Protein AF-A0AA35RX92-F1 (afdb_monomer_lite)

pLDDT: mean 75.39, std 19.19, range [33.62, 95.38]

Organism: Geodia barretti (NCBI:txid519541)

Structure (mmCIF, N/CA/C/O backbone):
data_AF-A0AA35RX92-F1
#
_entry.id   AF-A0AA35RX92-F1
#
loop_
_atom_site.group_PDB
_atom_site.id
_atom_site.type_symbol
_atom_site.label_atom_id
_atom_site.label_alt_id
_atom_site.label_comp_id
_atom_site.label_asym_id
_atom_site.label_entity_id
_atom_site.label_seq_id
_atom_site.pdbx_PDB_ins_code
_atom_site.Cartn_x
_atom_site.Cartn_y
_atom_site.Cartn_z
_atom_site.occupancy
_atom_site.B_iso_or_equiv
_atom_site.auth_seq_id
_atom_site.auth_comp_id
_atom_site.auth_asym_id
_atom_site.auth_atom_id
_atom_site.pdbx_PDB_model_num
ATOM 1 N N . MET A 1 1 ? -52.146 30.909 54.985 1.00 39.84 1 MET A N 1
ATOM 2 C CA . MET A 1 1 ? -53.498 30.842 55.561 1.00 39.84 1 MET A CA 1
ATOM 3 C C . MET A 1 1 ? -54.123 32.176 55.216 1.00 39.84 1 MET A C 1
ATOM 5 O O . MET A 1 1 ? -53.629 33.174 55.712 1.00 39.84 1 MET A O 1
ATOM 9 N N . ASP A 1 2 ? -55.010 32.331 54.244 1.00 34.66 2 ASP A N 1
ATOM 10 C CA . ASP A 1 2 ? -55.963 31.423 53.595 1.00 34.66 2 ASP A CA 1
ATOM 11 C C . ASP A 1 2 ? -56.343 32.083 52.249 1.00 34.66 2 ASP A C 1
ATOM 13 O O . ASP A 1 2 ? -56.424 33.306 52.181 1.00 34.66 2 ASP A O 1
ATOM 17 N N . SER A 1 3 ? -56.275 31.365 51.124 1.00 37.06 3 SER A N 1
ATOM 18 C CA . SER A 1 3 ? -57.406 30.742 50.401 1.00 37.06 3 SER A CA 1
ATOM 19 C C . SER A 1 3 ? -57.809 31.540 49.151 1.00 37.06 3 SER A C 1
ATOM 21 O O . SER A 1 3 ? -58.030 32.746 49.213 1.00 37.06 3 SER A O 1
ATOM 23 N N . GLU A 1 4 ? -57.860 30.840 48.011 1.00 39.28 4 GLU A N 1
ATOM 24 C CA . GLU A 1 4 ? -58.338 31.312 46.698 1.00 39.28 4 GLU A CA 1
ATOM 25 C C . GLU A 1 4 ? -59.779 31.850 46.749 1.00 39.28 4 GLU A C 1
ATOM 27 O O . GLU A 1 4 ? -60.526 31.552 47.687 1.00 39.28 4 GLU A O 1
ATOM 32 N N . PRO A 1 5 ? -60.216 32.570 45.696 1.00 45.28 5 PRO A N 1
ATOM 33 C CA . PRO A 1 5 ? -61.185 31.901 44.819 1.00 45.28 5 PRO A CA 1
ATOM 34 C C . PRO A 1 5 ? -61.114 32.251 43.313 1.00 45.28 5 PRO A C 1
ATOM 36 O O . PRO A 1 5 ? -60.987 33.405 42.917 1.00 45.28 5 PRO A O 1
ATOM 39 N N . SER A 1 6 ? -61.266 31.188 42.513 1.00 34.62 6 SER A N 1
ATOM 40 C CA . SER A 1 6 ? -62.076 30.995 41.289 1.00 34.62 6 SER A CA 1
ATOM 41 C C . SER A 1 6 ? -62.247 32.102 40.227 1.00 34.62 6 SER A C 1
ATOM 43 O O . SER A 1 6 ? -62.697 33.215 40.484 1.00 34.62 6 SER A O 1
ATOM 45 N N . SER A 1 7 ? -62.031 31.658 38.987 1.00 3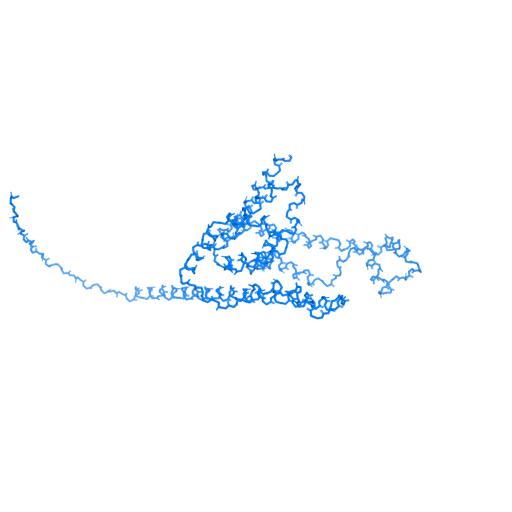8.00 7 SER A N 1
ATOM 46 C CA . SER A 1 7 ? -62.197 32.279 37.665 1.00 38.00 7 SER A CA 1
ATOM 47 C C . SER A 1 7 ? -63.592 32.825 37.305 1.00 38.00 7 SER A C 1
ATOM 49 O O . SER A 1 7 ? -64.606 32.337 37.803 1.00 38.00 7 SER A O 1
ATOM 51 N N . PRO A 1 8 ? -63.654 33.718 36.294 1.00 37.91 8 PRO A N 1
ATOM 52 C CA . PRO A 1 8 ? -64.800 33.824 35.397 1.00 37.91 8 PRO A CA 1
ATOM 53 C C . PRO A 1 8 ? -64.453 33.518 33.922 1.00 37.91 8 PRO A C 1
ATOM 55 O O . PRO A 1 8 ? -63.345 33.756 33.443 1.00 37.91 8 PRO A O 1
ATOM 58 N N . SER A 1 9 ? -65.449 32.962 33.235 1.00 40.06 9 SER A N 1
ATOM 59 C CA . SER A 1 9 ? -65.500 32.449 31.859 1.00 40.06 9 SER A CA 1
ATOM 60 C C . SER A 1 9 ? -65.216 33.488 30.754 1.00 40.06 9 SER A C 1
ATOM 62 O O . SER A 1 9 ? -65.499 34.670 30.956 1.00 40.06 9 SER A O 1
ATOM 64 N N . PRO A 1 10 ? -64.743 33.075 29.559 1.00 41.81 10 PRO A N 1
ATOM 65 C CA . PRO A 1 10 ? -64.611 33.965 28.404 1.00 41.81 10 PRO A CA 1
ATOM 66 C C . PRO A 1 10 ? -65.945 34.144 27.641 1.00 41.81 10 PRO A C 1
ATOM 68 O O . PRO A 1 10 ? -66.775 33.231 27.662 1.00 41.81 10 PRO A O 1
ATOM 71 N N . PRO A 1 11 ? -66.156 35.293 26.965 1.00 36.44 11 PRO A N 1
ATOM 72 C CA . PRO A 1 11 ? -67.374 35.589 26.213 1.00 36.44 11 PRO A CA 1
ATOM 73 C C . PRO A 1 11 ? -67.357 35.037 24.776 1.00 36.44 11 PRO A C 1
ATOM 75 O O . PRO A 1 11 ? -66.307 34.718 24.219 1.00 36.44 11 PRO A O 1
ATOM 78 N N . ASP A 1 12 ? -68.564 34.963 24.212 1.00 35.75 12 ASP A N 1
ATOM 79 C CA . ASP A 1 12 ? -68.955 34.434 22.903 1.00 35.75 12 ASP A CA 1
ATOM 80 C C . ASP A 1 12 ? -68.091 34.892 21.714 1.00 35.75 12 ASP A C 1
ATOM 82 O O . ASP A 1 12 ? -67.925 36.086 21.456 1.00 35.75 12 ASP A O 1
ATOM 86 N N . VAL A 1 13 ? -67.614 33.919 20.929 1.00 38.25 13 VAL A N 1
ATOM 87 C CA . VAL A 1 13 ? -67.026 34.141 19.601 1.00 38.25 13 VAL A CA 1
ATOM 88 C C . VAL A 1 13 ? -68.129 33.998 18.556 1.00 38.25 13 VAL A C 1
ATOM 90 O O . VAL A 1 13 ? -68.712 32.929 18.378 1.00 38.25 13 VAL A O 1
ATOM 93 N N . VAL A 1 14 ? -68.414 35.111 17.885 1.00 35.03 14 VAL A N 1
ATOM 94 C CA . VAL A 1 14 ? -69.299 35.218 16.722 1.00 35.03 14 VAL A CA 1
ATOM 95 C C . VAL A 1 14 ? -68.717 34.402 15.564 1.00 35.03 14 VAL A C 1
ATOM 97 O O . VAL A 1 14 ? -67.529 34.496 15.268 1.00 35.03 14 VAL A O 1
ATOM 100 N N . ALA A 1 15 ? -69.567 33.598 14.928 1.00 39.03 15 ALA A N 1
ATOM 101 C CA . ALA A 1 15 ? -69.247 32.817 13.742 1.00 39.03 15 ALA A CA 1
ATOM 102 C C . ALA A 1 15 ? -68.985 33.735 12.536 1.00 39.03 15 ALA A C 1
ATOM 104 O O . ALA A 1 15 ? -69.878 34.478 12.129 1.00 39.03 15 ALA A O 1
ATOM 105 N N . GLU A 1 16 ? -67.792 33.637 11.948 1.00 33.62 16 GLU A N 1
ATOM 106 C CA . GLU A 1 16 ? -67.535 34.072 10.576 1.00 33.62 16 GLU A CA 1
ATOM 107 C C . GLU A 1 16 ? -67.255 32.853 9.686 1.00 33.62 16 GLU A C 1
ATOM 109 O O . GLU A 1 16 ? -66.628 31.871 10.081 1.00 33.62 16 GLU A O 1
ATOM 114 N N . ASP A 1 17 ? -67.844 32.945 8.504 1.00 37.28 17 ASP A N 1
ATOM 115 C CA . ASP A 1 17 ? -68.068 31.970 7.446 1.00 37.28 17 ASP A CA 1
ATOM 116 C C . ASP A 1 17 ? -66.749 31.494 6.798 1.00 37.28 17 ASP A C 1
ATOM 118 O O . ASP A 1 17 ? -66.099 32.247 6.070 1.00 37.28 17 ASP A O 1
ATOM 122 N N . GLU A 1 18 ? -66.327 30.245 7.048 1.00 37.00 18 GLU A N 1
ATOM 123 C CA . GLU A 1 18 ? -65.217 29.637 6.301 1.00 37.00 18 GLU A CA 1
ATOM 124 C C . GLU A 1 18 ? -65.695 29.197 4.913 1.00 37.00 18 GLU A C 1
ATOM 126 O O . GLU A 1 18 ? -66.286 28.131 4.716 1.00 37.00 18 GLU A O 1
ATOM 131 N N . GLY A 1 19 ? -65.379 30.039 3.930 1.00 33.69 19 GLY A N 1
ATOM 132 C CA . GLY A 1 19 ? -65.471 29.723 2.515 1.00 33.69 19 GLY A CA 1
ATOM 133 C C . GLY A 1 19 ? -64.713 28.439 2.172 1.00 33.69 19 GLY A C 1
ATOM 134 O O . GLY A 1 19 ? -63.507 28.308 2.385 1.00 33.69 19 GLY A O 1
ATOM 135 N N . HIS A 1 20 ? -65.447 27.500 1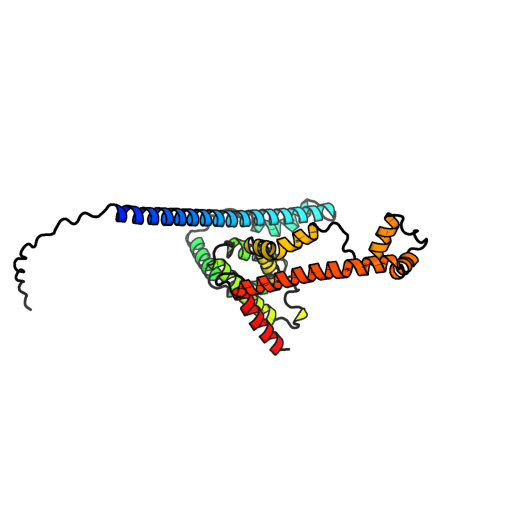.587 1.00 37.53 20 HIS A N 1
ATOM 136 C CA . HIS A 1 20 ? -64.950 26.259 1.013 1.00 37.53 20 HIS A CA 1
ATOM 137 C C . HIS A 1 20 ? -64.004 26.572 -0.163 1.00 37.53 20 HIS A C 1
ATOM 139 O O . HIS A 1 20 ? -64.447 26.767 -1.294 1.00 37.53 20 HIS A O 1
ATOM 145 N N . LEU A 1 21 ? -62.696 26.665 0.097 1.00 37.06 21 LEU A N 1
ATOM 146 C CA . LEU A 1 21 ? -61.688 26.785 -0.955 1.00 37.06 21 LEU A CA 1
ATOM 147 C C . LEU A 1 21 ? -61.202 25.382 -1.339 1.00 37.06 21 LEU A C 1
ATOM 149 O O . LEU A 1 21 ? -60.425 24.749 -0.620 1.00 37.06 21 LEU A O 1
ATOM 153 N N . GLU A 1 22 ? -61.698 24.886 -2.472 1.00 39.53 22 GLU A N 1
ATOM 154 C CA . GLU A 1 22 ? -61.276 23.627 -3.085 1.00 39.53 22 GLU A CA 1
ATOM 155 C C . GLU A 1 22 ? -59.745 23.587 -3.242 1.00 39.53 22 GLU A C 1
ATOM 157 O O . GLU A 1 22 ? -59.151 24.342 -4.017 1.00 39.53 22 GLU A O 1
ATOM 162 N N . ARG A 1 23 ? -59.082 22.680 -2.508 1.00 42.09 23 ARG A N 1
ATOM 163 C CA . ARG A 1 23 ? -57.682 22.317 -2.764 1.00 42.09 23 ARG A CA 1
ATOM 164 C C . ARG A 1 23 ? -57.608 21.635 -4.125 1.00 42.09 23 ARG A C 1
ATOM 166 O O . ARG A 1 23 ? -58.029 20.490 -4.275 1.00 42.09 23 ARG A O 1
ATOM 173 N N . THR A 1 24 ? -57.049 22.339 -5.097 1.00 41.84 24 THR A N 1
ATOM 174 C CA . THR A 1 24 ? -56.761 21.814 -6.427 1.00 41.84 24 THR A CA 1
ATOM 175 C C . THR A 1 24 ? -55.777 20.634 -6.358 1.00 41.84 24 THR A C 1
ATOM 177 O O . THR A 1 24 ? -54.779 20.648 -5.636 1.00 41.84 24 THR A O 1
ATOM 180 N N . ASP A 1 25 ? -56.078 19.603 -7.148 1.00 47.41 25 ASP A N 1
ATOM 181 C CA . ASP A 1 25 ? -55.419 18.288 -7.277 1.00 47.41 25 ASP A CA 1
ATOM 182 C C . ASP A 1 25 ? -53.909 18.341 -7.632 1.00 47.41 25 ASP A C 1
ATOM 184 O O . ASP A 1 25 ? -53.179 17.355 -7.529 1.00 47.41 25 ASP A O 1
ATOM 188 N N . ALA A 1 26 ? -53.400 19.524 -7.987 1.00 46.38 26 ALA A N 1
ATOM 189 C CA . ALA A 1 26 ? -51.997 19.761 -8.327 1.00 46.38 26 ALA A CA 1
ATOM 190 C C . ALA A 1 26 ? -51.052 19.783 -7.106 1.00 46.38 26 ALA A C 1
ATOM 192 O O . ALA A 1 26 ? -49.873 19.462 -7.237 1.00 46.38 26 ALA A O 1
ATOM 193 N N . GLY A 1 27 ? -51.544 20.134 -5.910 1.00 40.66 27 GLY A N 1
ATOM 194 C CA . GLY A 1 27 ? -50.721 20.123 -4.688 1.00 40.66 27 GLY A CA 1
ATOM 195 C C . GLY A 1 27 ? -50.429 18.707 -4.186 1.00 40.66 27 GLY A C 1
ATOM 196 O O . GLY A 1 27 ? -49.323 18.402 -3.754 1.00 40.66 27 GLY A O 1
ATOM 197 N N . LYS A 1 28 ? -51.401 17.801 -4.337 1.00 44.62 28 LYS A N 1
ATOM 198 C CA . LYS A 1 28 ? -51.287 16.397 -3.920 1.00 44.62 28 LYS A CA 1
ATOM 199 C C . LYS A 1 28 ? -50.327 15.601 -4.802 1.00 44.62 28 LYS A C 1
ATOM 201 O O . LYS A 1 28 ? -49.680 14.684 -4.310 1.00 44.62 28 LYS A O 1
ATOM 206 N N . THR A 1 29 ? -50.231 15.954 -6.084 1.00 45.38 29 THR A N 1
ATOM 207 C CA . THR A 1 29 ? -49.353 15.297 -7.064 1.00 45.38 29 THR A CA 1
ATOM 208 C C . THR A 1 29 ? -47.884 15.716 -6.943 1.00 45.38 29 THR A C 1
ATOM 210 O O . THR A 1 29 ? -47.014 14.906 -7.243 1.00 45.38 29 THR A O 1
ATOM 213 N N . LEU A 1 30 ? -47.575 16.925 -6.457 1.00 48.16 30 LEU A N 1
ATOM 214 C CA . LEU A 1 30 ? -46.189 17.331 -6.176 1.00 48.16 30 LEU A CA 1
ATOM 215 C C . LEU A 1 30 ? -45.634 16.711 -4.884 1.00 48.16 30 LEU A C 1
ATOM 217 O O . LEU A 1 30 ? -44.487 16.263 -4.883 1.00 48.16 30 LEU A O 1
ATOM 221 N N . ASP A 1 31 ? -46.443 16.626 -3.825 1.00 50.91 31 ASP A N 1
ATOM 222 C CA . ASP A 1 31 ? -46.014 16.040 -2.548 1.00 50.91 31 ASP A CA 1
ATOM 223 C C . ASP A 1 31 ? -45.711 14.534 -2.684 1.00 50.91 31 ASP A C 1
ATOM 225 O O . ASP A 1 31 ? -44.680 14.062 -2.209 1.00 50.91 31 ASP A O 1
ATOM 229 N N . CYS A 1 32 ? -46.522 13.780 -3.438 1.00 52.34 32 CYS A N 1
ATOM 230 C CA . CYS A 1 32 ? -46.280 12.343 -3.633 1.00 52.34 32 CYS A CA 1
ATOM 231 C C . CYS A 1 32 ? -45.102 12.011 -4.572 1.00 52.34 32 CYS A C 1
ATOM 233 O O . CYS A 1 32 ? -44.509 10.940 -4.444 1.00 52.34 32 CYS A O 1
ATOM 235 N N . VAL A 1 33 ? -44.708 12.918 -5.476 1.00 56.78 33 VAL A N 1
ATOM 236 C CA . VAL A 1 33 ? -43.472 12.766 -6.273 1.00 56.78 33 VAL A CA 1
ATOM 237 C C . VAL A 1 33 ? -42.233 13.044 -5.413 1.00 56.78 33 VAL A C 1
ATOM 239 O O . VAL A 1 33 ? -41.216 12.368 -5.569 1.00 56.78 33 VAL A O 1
ATOM 242 N N . GLY A 1 34 ? -42.316 13.998 -4.480 1.00 59.97 34 GLY A N 1
ATOM 243 C CA . GLY A 1 34 ? -41.273 14.234 -3.479 1.00 59.97 34 GLY A CA 1
ATOM 244 C C . GLY A 1 34 ? -41.074 13.030 -2.558 1.00 59.97 34 GLY A C 1
ATOM 245 O O . GLY A 1 34 ? -39.938 12.598 -2.353 1.00 59.97 34 GLY A O 1
ATOM 246 N N . ASP A 1 35 ? -42.172 12.438 -2.087 1.00 68.69 35 ASP A N 1
ATOM 247 C CA . ASP A 1 35 ? -42.145 11.255 -1.224 1.00 68.69 35 ASP A CA 1
ATOM 248 C C . ASP A 1 35 ? -41.580 10.012 -1.933 1.00 68.69 35 ASP A C 1
ATOM 250 O O . ASP A 1 35 ? -40.779 9.300 -1.331 1.00 68.69 35 ASP A O 1
ATOM 254 N N . ASP A 1 36 ? -41.881 9.772 -3.220 1.00 76.12 36 ASP A N 1
ATOM 255 C CA . ASP A 1 36 ? -41.277 8.660 -3.985 1.00 76.12 36 ASP A CA 1
ATOM 256 C C . ASP A 1 36 ? -39.755 8.825 -4.129 1.00 76.12 36 ASP A C 1
ATOM 258 O O . ASP A 1 36 ? -38.993 7.875 -3.939 1.00 76.12 36 ASP A O 1
ATOM 262 N N . VAL A 1 37 ? -39.275 10.044 -4.398 1.00 83.56 37 VAL A N 1
ATOM 263 C CA . VAL A 1 37 ? -37.832 10.319 -4.502 1.00 83.56 37 VAL A CA 1
ATOM 264 C C . VAL A 1 37 ? -37.140 10.137 -3.151 1.00 83.56 37 VAL A C 1
ATOM 266 O O . VAL A 1 37 ? -36.077 9.514 -3.088 1.00 83.56 37 VAL A O 1
ATOM 269 N N . VAL A 1 38 ? -37.741 10.624 -2.063 1.00 84.56 38 VAL A N 1
ATOM 270 C CA . VAL A 1 38 ? -37.222 10.440 -0.698 1.00 84.56 38 VAL A CA 1
ATOM 271 C C . VAL A 1 38 ? -37.234 8.961 -0.309 1.00 84.56 38 VAL A C 1
ATOM 273 O O . VAL A 1 38 ? -36.257 8.459 0.252 1.00 84.56 38 VAL A O 1
ATOM 276 N N . GLN A 1 39 ? -38.285 8.222 -0.657 1.00 87.31 39 GLN A N 1
ATOM 277 C CA . GLN A 1 39 ? -38.405 6.800 -0.355 1.00 87.31 39 GLN A CA 1
ATOM 278 C C . GLN A 1 39 ? -37.415 5.947 -1.160 1.00 87.31 39 GLN A C 1
ATOM 280 O O . GLN A 1 39 ? -36.798 5.028 -0.623 1.00 87.31 39 GLN A O 1
ATOM 285 N N . ARG A 1 40 ? -37.166 6.286 -2.427 1.00 87.50 40 ARG A N 1
ATOM 286 C CA . ARG A 1 40 ? -36.135 5.627 -3.245 1.00 87.50 40 ARG A CA 1
ATOM 287 C C . ARG A 1 40 ? -34.727 5.976 -2.780 1.00 87.50 40 ARG A C 1
ATOM 289 O O . ARG A 1 40 ? -33.866 5.100 -2.755 1.00 87.50 40 ARG A O 1
ATOM 296 N N . PHE A 1 41 ? -34.492 7.219 -2.363 1.00 88.56 41 PHE A N 1
ATOM 297 C CA . PHE A 1 41 ? -33.215 7.636 -1.789 1.00 88.56 41 PHE A CA 1
ATOM 298 C C . PHE A 1 41 ? -32.922 6.914 -0.469 1.00 88.56 41 PHE A C 1
ATOM 300 O O . PHE A 1 41 ? -31.832 6.378 -0.287 1.00 88.56 41 PHE A O 1
ATOM 307 N N . THR A 1 42 ? -33.899 6.851 0.437 1.00 88.44 42 THR A N 1
ATOM 308 C CA . THR A 1 42 ? -33.770 6.128 1.713 1.00 88.44 42 THR A CA 1
ATOM 309 C C . THR A 1 42 ? -33.586 4.627 1.501 1.00 88.44 42 THR A C 1
ATOM 311 O O . THR A 1 42 ? -32.689 4.045 2.110 1.00 88.44 42 THR A O 1
ATOM 314 N N . ALA A 1 43 ? -34.340 4.006 0.589 1.00 90.75 43 ALA A N 1
ATOM 315 C CA . ALA A 1 43 ? -34.143 2.604 0.219 1.00 90.75 43 ALA A CA 1
ATOM 316 C C . ALA A 1 43 ? -32.725 2.347 -0.320 1.00 90.75 43 ALA A C 1
ATOM 318 O O . ALA A 1 43 ? -32.055 1.420 0.134 1.00 90.75 43 ALA A O 1
ATOM 319 N N . ALA A 1 44 ? -32.230 3.212 -1.211 1.00 90.00 44 ALA A N 1
ATOM 320 C CA . ALA A 1 44 ? -30.867 3.123 -1.728 1.00 90.00 44 ALA A CA 1
ATOM 321 C C . ALA A 1 44 ? -29.809 3.312 -0.626 1.00 90.00 44 ALA A C 1
ATOM 323 O O . ALA A 1 44 ? -28.793 2.620 -0.622 1.00 90.00 44 ALA A O 1
ATOM 324 N N . GLN A 1 45 ? -30.031 4.208 0.343 1.00 88.56 45 GLN A N 1
ATOM 325 C CA . GLN A 1 45 ? -29.124 4.368 1.485 1.00 88.56 45 GLN A CA 1
ATOM 326 C C . GLN A 1 45 ? -29.067 3.117 2.366 1.00 88.56 45 GLN A C 1
ATOM 328 O O . GLN A 1 45 ? -27.978 2.712 2.778 1.00 88.56 45 GLN A O 1
ATOM 333 N N . VAL A 1 46 ? -30.216 2.492 2.633 1.00 91.44 46 VAL A N 1
ATOM 334 C CA . VAL A 1 46 ? -30.282 1.239 3.397 1.00 91.44 46 VAL A CA 1
ATOM 335 C C . VAL A 1 46 ? -29.560 0.118 2.652 1.00 91.44 46 VAL A C 1
ATOM 337 O O . VAL A 1 46 ? -28.764 -0.597 3.258 1.00 91.44 46 VAL A O 1
ATOM 340 N N . GLU A 1 47 ? -29.772 -0.006 1.342 1.00 92.75 47 GLU A N 1
ATOM 341 C CA . GLU A 1 47 ? -29.084 -0.999 0.512 1.00 92.75 47 GLU A CA 1
ATOM 342 C C . GLU A 1 47 ? -27.561 -0.791 0.521 1.00 92.75 47 GLU A C 1
ATOM 344 O O . GLU A 1 47 ? -26.803 -1.738 0.743 1.00 92.75 47 GLU A O 1
ATOM 349 N N . ILE A 1 48 ? -27.095 0.455 0.373 1.00 88.31 48 ILE A N 1
ATOM 350 C CA . ILE A 1 48 ? -25.671 0.799 0.481 1.00 88.31 48 ILE A CA 1
ATOM 351 C C . ILE A 1 48 ? -25.115 0.381 1.845 1.00 88.31 48 ILE A C 1
ATOM 353 O O . ILE A 1 48 ? -24.017 -0.173 1.906 1.00 88.31 48 ILE A O 1
ATOM 357 N N . GLN A 1 49 ? -25.847 0.623 2.934 1.00 86.31 49 GLN A N 1
ATOM 358 C CA . GLN A 1 49 ? -25.394 0.242 4.269 1.00 86.31 49 GLN A CA 1
ATOM 359 C C . GLN A 1 49 ? -25.300 -1.281 4.429 1.00 86.31 49 GLN A C 1
ATOM 361 O O . GLN A 1 49 ? -24.277 -1.785 4.888 1.00 86.31 49 GLN A O 1
ATOM 366 N N . GLN A 1 50 ? -26.301 -2.027 3.959 1.00 89.62 50 GLN A N 1
ATOM 367 C CA . GLN A 1 50 ? -26.278 -3.493 3.982 1.00 89.62 50 GLN A CA 1
ATOM 368 C C . GLN A 1 50 ? -25.104 -4.064 3.178 1.00 89.62 50 GLN A C 1
ATOM 370 O O . GLN A 1 50 ? -24.443 -5.012 3.610 1.00 89.62 50 GLN A O 1
ATOM 375 N N . LEU A 1 51 ? -24.812 -3.479 2.012 1.00 88.12 51 LEU A N 1
ATOM 376 C CA . LEU A 1 51 ? -23.663 -3.868 1.198 1.00 88.12 51 LEU A CA 1
ATOM 377 C C . LEU A 1 51 ? -22.338 -3.556 1.902 1.00 88.12 51 LEU A C 1
ATOM 379 O O . LEU A 1 51 ? -21.451 -4.410 1.909 1.00 88.12 51 LEU A O 1
ATOM 383 N N . LYS A 1 52 ? -22.206 -2.382 2.533 1.00 85.88 52 LYS A N 1
ATOM 384 C CA . LYS A 1 52 ? -21.021 -2.021 3.330 1.00 85.88 52 LYS A CA 1
ATOM 385 C C . LYS A 1 52 ? -20.777 -3.021 4.454 1.00 85.88 52 LYS A C 1
ATOM 387 O O . LYS A 1 52 ? -19.661 -3.523 4.575 1.00 85.88 52 LYS A O 1
ATOM 392 N N . ASP A 1 53 ? -21.814 -3.363 5.213 1.00 85.00 53 ASP A N 1
ATOM 393 C CA . ASP A 1 53 ? -21.713 -4.315 6.321 1.00 85.00 53 ASP A CA 1
ATOM 394 C C . ASP A 1 53 ? -21.325 -5.711 5.816 1.00 85.00 53 ASP A C 1
ATOM 396 O O . ASP A 1 53 ? -20.443 -6.363 6.384 1.00 85.00 53 ASP A O 1
ATOM 400 N N . LYS A 1 54 ? -21.901 -6.147 4.687 1.00 88.12 54 LYS A N 1
ATOM 401 C CA . LYS A 1 54 ? -21.548 -7.418 4.040 1.00 88.12 54 LYS A CA 1
ATOM 402 C C . LYS A 1 54 ? -20.090 -7.450 3.581 1.00 88.12 54 LYS A C 1
ATOM 404 O O . LYS A 1 54 ? -19.417 -8.457 3.798 1.00 88.12 54 LYS A O 1
ATOM 409 N N . ILE A 1 55 ? -19.587 -6.372 2.974 1.00 86.25 55 ILE A N 1
ATOM 410 C CA . ILE A 1 55 ? -18.183 -6.284 2.548 1.00 86.25 55 ILE A CA 1
ATOM 411 C C . ILE A 1 55 ? -17.259 -6.275 3.770 1.00 86.25 55 ILE A C 1
ATOM 413 O O . ILE A 1 55 ? -16.267 -7.002 3.782 1.00 86.25 55 ILE A O 1
ATOM 417 N N . SER A 1 56 ? -17.584 -5.504 4.811 1.00 79.56 56 SER A N 1
ATOM 418 C CA . SER A 1 56 ? -16.817 -5.478 6.063 1.00 79.56 56 SER A CA 1
ATOM 419 C C . SER A 1 56 ? -16.758 -6.866 6.714 1.00 79.56 56 SER A C 1
ATOM 421 O O . SER A 1 56 ? -15.681 -7.317 7.106 1.00 79.56 56 SER A O 1
ATOM 423 N N . PHE A 1 57 ? -17.877 -7.597 6.750 1.00 82.88 57 PHE A N 1
ATOM 424 C CA . PHE A 1 57 ? -17.923 -8.978 7.236 1.00 82.88 57 PHE A CA 1
ATOM 425 C C . PHE A 1 57 ? -17.056 -9.925 6.391 1.00 82.88 57 PHE A C 1
ATOM 427 O O . PHE A 1 57 ? -16.218 -10.649 6.928 1.00 82.88 57 PHE A O 1
ATOM 434 N N . GLN A 1 58 ? -17.201 -9.891 5.062 1.00 85.31 58 GLN A N 1
ATOM 435 C CA . GLN A 1 58 ? -16.405 -10.725 4.155 1.00 85.31 58 GLN A CA 1
ATOM 436 C C . GLN A 1 58 ? -14.907 -10.411 4.230 1.00 85.31 58 GLN A C 1
ATOM 438 O O . GLN A 1 58 ? -14.091 -11.323 4.141 1.00 85.31 58 GLN A O 1
ATOM 443 N N . SER A 1 59 ? -14.536 -9.145 4.433 1.00 78.25 59 SER A N 1
ATOM 444 C CA . SER A 1 59 ? -13.146 -8.718 4.620 1.00 78.25 59 SER A CA 1
ATOM 445 C C . SER A 1 59 ? -12.521 -9.365 5.862 1.00 78.25 59 SER A C 1
ATOM 447 O O . SER A 1 59 ? -11.422 -9.918 5.784 1.00 78.25 59 SER A O 1
ATOM 449 N N . ARG A 1 60 ? -13.253 -9.391 6.988 1.00 76.50 60 ARG A N 1
ATOM 450 C CA . ARG A 1 60 ? -12.822 -10.069 8.225 1.00 76.50 60 ARG A CA 1
ATOM 451 C C . ARG A 1 60 ? -12.653 -11.577 8.018 1.00 76.50 60 ARG A C 1
ATOM 453 O O . ARG A 1 60 ? -11.628 -12.138 8.401 1.00 76.50 60 ARG A O 1
ATOM 460 N N . GLU A 1 61 ? -13.622 -12.219 7.367 1.00 80.94 61 GLU A N 1
ATOM 461 C CA . GLU A 1 61 ? -13.569 -13.656 7.070 1.00 80.94 61 GLU A CA 1
ATOM 462 C C . GLU A 1 61 ? -12.423 -14.024 6.120 1.00 80.94 61 GLU A C 1
ATOM 464 O O . GLU A 1 61 ? -11.724 -15.014 6.341 1.00 80.94 61 GLU A O 1
ATOM 469 N N . ASN A 1 62 ? -12.192 -13.219 5.082 1.00 84.50 62 ASN A N 1
ATOM 470 C CA . ASN A 1 62 ? -11.083 -13.423 4.156 1.00 84.50 62 ASN A CA 1
ATOM 471 C C . ASN A 1 62 ? -9.737 -13.271 4.860 1.00 84.50 62 ASN A C 1
ATOM 473 O O . ASN A 1 62 ? -8.857 -14.097 4.647 1.00 84.50 62 ASN A O 1
ATOM 477 N N . PHE A 1 63 ? -9.586 -12.285 5.748 1.00 75.06 63 PHE A N 1
ATOM 478 C CA . PHE A 1 63 ? -8.355 -12.134 6.517 1.00 75.06 63 PHE A CA 1
ATOM 479 C C . PHE A 1 63 ? -8.075 -13.350 7.408 1.00 75.06 63 PHE A C 1
ATOM 481 O O . PHE A 1 63 ? -6.942 -13.829 7.447 1.00 75.06 63 PHE A O 1
ATOM 488 N N . ARG A 1 64 ? -9.104 -13.887 8.082 1.00 74.62 64 ARG A N 1
ATOM 489 C CA . ARG A 1 64 ? -8.976 -15.123 8.870 1.00 74.62 64 ARG A CA 1
ATOM 490 C C . ARG A 1 64 ? -8.478 -16.275 7.997 1.00 74.62 64 ARG A C 1
ATOM 492 O O . ARG A 1 64 ? -7.476 -16.897 8.327 1.00 74.62 64 ARG A O 1
ATOM 499 N N . LYS A 1 65 ? -9.092 -16.473 6.829 1.00 81.56 65 LYS A N 1
ATOM 500 C CA . LYS A 1 65 ? -8.662 -17.500 5.869 1.00 81.56 65 LYS A CA 1
ATOM 501 C C . LYS A 1 65 ? -7.244 -17.273 5.348 1.00 81.56 65 LYS A C 1
ATOM 503 O O . LYS A 1 65 ? -6.495 -18.227 5.208 1.00 81.56 65 LYS A O 1
ATOM 508 N N . GLU A 1 66 ? -6.846 -16.035 5.067 1.00 76.25 66 GLU A N 1
ATOM 509 C CA . GLU A 1 66 ? -5.475 -15.719 4.650 1.00 76.25 66 GLU A CA 1
ATOM 510 C C . GLU A 1 66 ? -4.450 -15.957 5.763 1.00 76.25 66 GLU A C 1
ATOM 512 O O . GLU A 1 66 ? -3.298 -16.286 5.477 1.00 76.25 66 GLU A O 1
ATOM 517 N N . LYS A 1 67 ? -4.823 -15.744 7.029 1.00 73.31 67 LYS A N 1
ATOM 518 C CA . LYS A 1 67 ? -3.983 -16.090 8.182 1.00 73.31 67 LYS A CA 1
ATOM 519 C C . LYS A 1 67 ? -3.801 -17.606 8.254 1.00 73.31 67 LYS A C 1
ATOM 521 O O . LYS A 1 67 ? -2.662 -18.062 8.318 1.00 73.31 67 LYS A O 1
ATOM 526 N N . ASP A 1 68 ? -4.895 -18.357 8.152 1.00 75.00 68 ASP A N 1
ATOM 527 C CA . ASP A 1 68 ? -4.874 -19.823 8.160 1.00 75.00 68 ASP A CA 1
ATOM 528 C C . ASP A 1 68 ? -4.070 -20.373 6.970 1.00 75.00 68 ASP A C 1
ATOM 530 O O . ASP A 1 68 ? -3.257 -21.280 7.127 1.00 75.00 68 ASP A O 1
ATOM 534 N N . LEU A 1 69 ? -4.220 -19.782 5.780 1.00 80.00 69 LEU A N 1
ATOM 535 C CA . LEU A 1 69 ? -3.421 -20.131 4.603 1.00 80.00 69 LEU A CA 1
ATOM 536 C C . LEU A 1 69 ? -1.934 -19.846 4.820 1.00 80.00 69 LEU A C 1
ATOM 538 O O . LEU A 1 69 ? -1.122 -20.730 4.586 1.00 80.00 69 LEU A O 1
ATOM 542 N N . ARG A 1 70 ? -1.560 -18.665 5.329 1.00 76.69 70 ARG A N 1
ATOM 543 C CA . ARG A 1 70 ? -0.153 -18.338 5.636 1.00 76.69 70 ARG A CA 1
ATOM 544 C C . ARG A 1 70 ? 0.458 -19.282 6.665 1.00 76.69 70 ARG A C 1
ATOM 546 O O . ARG A 1 70 ? 1.642 -19.617 6.581 1.00 76.69 70 ARG A O 1
ATOM 553 N N . TYR A 1 71 ? -0.341 -19.705 7.633 1.00 73.62 71 TYR A N 1
ATOM 554 C CA . TYR A 1 71 ? 0.054 -20.708 8.605 1.00 73.62 71 TYR A CA 1
ATOM 555 C C . TYR A 1 71 ? 0.309 -22.065 7.945 1.00 73.62 71 TYR A C 1
ATOM 557 O O . TYR A 1 71 ? 1.366 -22.667 8.152 1.00 73.62 71 TYR A O 1
ATOM 565 N N . LEU A 1 72 ? -0.622 -22.526 7.106 1.00 79.38 72 LEU A N 1
ATOM 566 C CA . LEU A 1 72 ? -0.463 -23.766 6.350 1.00 79.38 72 LEU A CA 1
ATOM 567 C C . LEU A 1 72 ? 0.736 -23.691 5.400 1.00 79.38 72 LEU A C 1
ATOM 569 O O . LEU A 1 72 ? 1.514 -24.637 5.361 1.00 79.38 72 LEU A O 1
ATOM 573 N N . ASP A 1 73 ? 0.953 -22.569 4.718 1.00 77.69 73 ASP A N 1
ATOM 574 C CA . ASP A 1 73 ? 2.107 -22.344 3.843 1.00 77.69 73 ASP A CA 1
ATOM 575 C C . ASP A 1 73 ? 3.423 -22.378 4.623 1.00 77.69 73 ASP A C 1
ATOM 577 O O . ASP A 1 73 ? 4.392 -22.985 4.174 1.00 77.69 73 ASP A O 1
ATOM 581 N N . SER A 1 74 ? 3.458 -21.801 5.827 1.00 73.94 74 SER A N 1
ATOM 582 C CA . SER A 1 74 ? 4.621 -21.890 6.719 1.00 73.94 74 SER A CA 1
ATOM 583 C C . SER A 1 74 ? 4.877 -23.336 7.148 1.00 73.94 74 SER A C 1
ATOM 585 O O . SER A 1 74 ? 6.019 -23.797 7.140 1.00 73.94 74 SER A O 1
ATOM 587 N N . LYS A 1 75 ? 3.814 -24.089 7.456 1.00 73.94 75 LYS A N 1
ATOM 588 C CA . LYS A 1 75 ? 3.894 -25.520 7.776 1.00 73.94 75 LYS A CA 1
ATOM 589 C C . LYS A 1 75 ? 4.418 -26.323 6.585 1.00 73.94 75 LYS A C 1
ATOM 591 O O . LYS A 1 75 ? 5.321 -27.137 6.752 1.00 73.94 75 LYS A O 1
ATOM 596 N N . ILE A 1 76 ? 3.894 -26.068 5.389 1.00 80.06 76 ILE A N 1
ATOM 597 C CA . ILE A 1 76 ? 4.319 -26.704 4.139 1.00 80.06 76 ILE A CA 1
ATOM 598 C C . ILE A 1 76 ? 5.782 -26.365 3.848 1.00 80.06 76 ILE A C 1
ATOM 600 O O . ILE A 1 76 ? 6.553 -27.269 3.552 1.00 80.06 76 ILE A O 1
ATOM 604 N N . ALA A 1 77 ? 6.202 -25.108 3.999 1.00 77.06 77 ALA A N 1
ATOM 605 C CA . ALA A 1 77 ? 7.588 -24.695 3.802 1.00 77.06 77 ALA A CA 1
ATOM 606 C C . ALA A 1 77 ? 8.550 -25.412 4.766 1.00 77.06 77 ALA A C 1
ATOM 608 O O . ALA A 1 77 ? 9.612 -25.875 4.348 1.00 77.06 77 ALA A O 1
ATOM 609 N N . LEU A 1 78 ? 8.168 -25.566 6.039 1.00 71.25 78 LEU A N 1
ATOM 610 C CA . LEU A 1 78 ? 8.948 -26.313 7.033 1.00 71.25 78 LEU A CA 1
ATOM 611 C C . LEU A 1 78 ? 9.001 -27.817 6.733 1.00 71.25 78 LEU A C 1
ATOM 613 O O . LEU A 1 78 ? 10.045 -28.442 6.930 1.00 71.25 78 LEU A O 1
ATOM 617 N N . LEU A 1 79 ? 7.899 -28.385 6.234 1.00 72.12 79 LEU A N 1
ATOM 618 C CA . LEU A 1 79 ? 7.820 -29.787 5.828 1.00 72.12 79 LEU A CA 1
ATOM 619 C C . LEU A 1 79 ? 8.657 -30.054 4.571 1.00 72.12 79 LEU A C 1
ATOM 621 O O . LEU A 1 79 ? 9.461 -30.977 4.578 1.00 72.12 79 LEU A O 1
ATOM 625 N N . ILE A 1 80 ? 8.542 -29.224 3.529 1.00 70.12 80 ILE A N 1
ATOM 626 C CA . ILE A 1 80 ? 9.333 -29.327 2.290 1.00 70.12 80 ILE A CA 1
ATOM 627 C C . ILE A 1 80 ? 10.829 -29.110 2.579 1.00 70.12 80 ILE A C 1
ATOM 629 O O . ILE A 1 80 ? 11.673 -29.764 1.971 1.00 70.12 80 ILE A O 1
ATOM 633 N N . GLY A 1 81 ? 11.169 -28.243 3.540 1.00 64.44 81 GLY A N 1
ATOM 634 C CA . GLY A 1 81 ? 12.546 -27.963 3.956 1.00 64.44 81 GLY A CA 1
ATOM 635 C C . GLY A 1 81 ? 13.247 -29.062 4.776 1.00 64.44 81 GLY A C 1
ATOM 636 O O . GLY A 1 81 ? 14.437 -28.912 5.045 1.00 64.44 81 GLY A O 1
ATOM 637 N N . HIS A 1 82 ? 12.549 -30.136 5.183 1.00 62.78 82 HIS A N 1
ATOM 638 C CA . HIS A 1 82 ? 13.078 -31.321 5.889 1.00 62.78 82 HIS A CA 1
ATOM 639 C C . HIS A 1 82 ? 14.170 -31.036 6.953 1.00 62.78 82 HIS A C 1
ATOM 641 O O . HIS A 1 82 ? 15.322 -31.456 6.828 1.00 62.78 82 HIS A O 1
ATOM 647 N N . LYS A 1 83 ? 13.802 -30.387 8.068 1.00 54.38 83 LYS A N 1
ATOM 648 C CA . LYS A 1 83 ? 14.612 -30.410 9.312 1.00 54.38 83 LYS A CA 1
ATOM 649 C C . LYS A 1 83 ? 13.853 -30.815 10.576 1.00 54.38 83 LYS A C 1
ATOM 651 O O . LYS A 1 83 ? 14.436 -30.781 11.653 1.00 54.38 83 LYS A O 1
ATOM 656 N N . ILE A 1 84 ? 12.574 -31.174 10.468 1.00 57.69 84 ILE A N 1
ATOM 657 C CA . ILE A 1 84 ? 11.705 -31.412 11.622 1.00 57.69 84 ILE A CA 1
ATOM 658 C C . ILE A 1 84 ? 10.683 -32.506 11.264 1.00 57.69 84 ILE A C 1
ATOM 660 O O . ILE A 1 84 ? 10.152 -32.504 10.154 1.00 57.69 84 ILE A O 1
ATOM 664 N N . SER A 1 85 ? 10.410 -33.451 12.173 1.00 59.75 85 SER A N 1
ATOM 665 C CA . SER A 1 85 ? 9.324 -34.430 11.978 1.00 59.75 85 SER A CA 1
ATOM 666 C C . SER A 1 85 ? 7.954 -33.739 12.051 1.00 59.75 85 SER A C 1
ATOM 668 O O . SER A 1 85 ? 7.816 -32.719 12.726 1.00 59.75 85 SER A O 1
ATOM 670 N N . ALA A 1 86 ? 6.919 -34.292 11.408 1.00 57.56 86 ALA A N 1
ATOM 671 C CA . ALA A 1 86 ? 5.567 -33.714 11.432 1.00 57.56 86 ALA A CA 1
ATOM 672 C C . ALA A 1 86 ? 5.059 -33.401 12.860 1.00 57.56 86 ALA A C 1
ATOM 674 O O . ALA A 1 86 ? 4.366 -32.404 13.048 1.00 57.56 86 ALA A O 1
ATOM 675 N N . ALA A 1 87 ? 5.484 -34.188 13.857 1.00 56.75 87 ALA A N 1
ATOM 676 C CA . ALA A 1 87 ? 5.148 -34.010 15.270 1.00 56.75 87 ALA A CA 1
ATOM 677 C C . ALA A 1 87 ? 5.869 -32.823 15.946 1.00 56.75 87 ALA A C 1
ATOM 679 O O . ALA A 1 87 ? 5.308 -32.169 16.820 1.00 56.75 87 ALA A O 1
ATOM 680 N N . GLU A 1 88 ? 7.103 -32.497 15.548 1.00 57.59 88 GLU A N 1
ATOM 681 C CA . GLU A 1 88 ? 7.846 -31.360 16.122 1.00 57.59 88 GLU A CA 1
ATOM 682 C C . GLU A 1 88 ? 7.461 -30.027 15.442 1.00 57.59 88 GLU A C 1
ATOM 684 O O . GLU A 1 88 ? 7.530 -28.966 16.067 1.00 57.59 88 GLU A O 1
ATOM 689 N N . VAL A 1 89 ? 6.951 -30.073 14.202 1.00 55.94 89 VAL A N 1
ATOM 690 C CA . VAL A 1 89 ? 6.269 -28.927 13.571 1.00 55.94 89 VAL A CA 1
ATOM 691 C C . VAL A 1 89 ? 4.958 -28.622 14.292 1.00 55.94 89 VAL A C 1
ATOM 693 O O . VAL A 1 89 ? 4.635 -27.459 14.491 1.00 55.94 89 VAL A O 1
ATOM 696 N N . GLU A 1 90 ? 4.228 -29.650 14.723 1.00 57.16 90 GLU A N 1
ATOM 697 C CA . GLU A 1 90 ? 2.997 -29.495 15.496 1.00 57.16 90 GLU A CA 1
ATOM 698 C C . GLU A 1 90 ? 3.265 -28.763 16.823 1.00 57.16 90 GLU A C 1
ATOM 700 O O . GLU A 1 90 ? 2.679 -27.716 17.074 1.00 57.16 90 GLU A O 1
ATOM 705 N N . LEU A 1 91 ? 4.256 -29.198 17.606 1.00 56.62 91 LEU A N 1
ATOM 706 C CA . LEU A 1 91 ? 4.582 -28.582 18.899 1.00 56.62 91 LEU A CA 1
ATOM 707 C C . LEU A 1 91 ? 5.024 -27.105 18.803 1.00 56.62 91 LEU A C 1
ATOM 709 O O . LEU A 1 91 ? 4.614 -26.286 19.620 1.00 56.62 91 LEU A O 1
ATOM 713 N N . ARG A 1 92 ? 5.864 -26.744 17.820 1.00 55.38 92 ARG A N 1
ATOM 714 C CA . ARG A 1 92 ? 6.401 -25.370 17.687 1.00 55.38 92 ARG A CA 1
ATOM 715 C C . ARG A 1 92 ? 5.390 -24.346 17.185 1.00 55.38 92 ARG A C 1
ATOM 717 O O . ARG A 1 92 ? 5.613 -23.149 17.332 1.00 55.38 92 ARG A O 1
ATOM 724 N N . VAL A 1 93 ? 4.342 -24.819 16.528 1.00 54.62 93 VAL A N 1
ATOM 725 C CA . VAL A 1 93 ? 3.416 -23.990 15.762 1.00 54.62 93 VAL A CA 1
ATOM 726 C C . VAL A 1 93 ? 2.027 -23.956 16.433 1.00 54.62 93 VAL A C 1
ATOM 728 O O . VAL A 1 93 ? 1.275 -23.002 16.244 1.00 54.62 93 VAL A O 1
ATOM 731 N N . PHE A 1 94 ? 1.724 -24.924 17.311 1.00 50.44 94 PHE A N 1
ATOM 732 C CA . PHE A 1 94 ? 0.555 -24.906 18.201 1.00 50.44 94 PHE A CA 1
ATOM 733 C C . PHE A 1 94 ? 0.538 -23.718 19.175 1.00 50.44 94 PHE A C 1
ATOM 735 O O . PHE A 1 94 ? -0.544 -23.221 19.484 1.00 50.44 94 PHE A O 1
ATOM 742 N N . ASP A 1 95 ? 1.702 -23.233 19.615 1.00 51.00 95 ASP A N 1
ATOM 743 C CA . ASP A 1 95 ? 1.806 -22.123 20.578 1.00 51.00 95 ASP A CA 1
ATOM 744 C C . ASP A 1 95 ? 1.200 -20.811 20.025 1.00 51.00 95 ASP A C 1
ATOM 746 O O . ASP A 1 95 ? 0.648 -20.004 20.765 1.00 51.00 95 ASP A O 1
ATOM 750 N N . ASP A 1 96 ? 1.198 -20.643 18.696 1.00 48.38 96 ASP A N 1
ATOM 751 C CA . ASP A 1 96 ? 0.736 -19.424 18.008 1.00 48.38 96 ASP A CA 1
ATOM 752 C C . ASP A 1 96 ? -0.726 -19.514 17.504 1.00 48.38 96 ASP A C 1
ATOM 754 O O . ASP A 1 96 ? -1.345 -18.518 17.120 1.00 48.38 96 ASP A O 1
ATOM 758 N N . HIS A 1 97 ? -1.314 -20.718 17.486 1.00 47.53 97 HIS A N 1
ATOM 759 C CA . HIS A 1 97 ? -2.679 -20.974 16.989 1.00 47.53 97 HIS A CA 1
ATOM 760 C C . HIS A 1 97 ? -3.677 -21.426 18.059 1.00 47.53 97 HIS A C 1
ATOM 762 O O . HIS A 1 97 ? -4.883 -21.198 17.901 1.00 47.53 97 HIS A O 1
ATOM 768 N N . ALA A 1 98 ? -3.206 -21.973 19.182 1.00 43.84 98 ALA A N 1
ATOM 769 C CA . ALA A 1 98 ? -4.066 -22.313 20.314 1.00 43.84 98 ALA A CA 1
ATOM 770 C C . ALA A 1 98 ? -4.772 -21.079 20.915 1.00 43.84 98 ALA A C 1
ATOM 772 O O . ALA A 1 98 ? -5.872 -21.206 21.441 1.00 43.84 98 ALA A O 1
ATOM 773 N N . ALA A 1 99 ? -4.219 -19.871 20.749 1.00 47.88 99 ALA A N 1
ATOM 774 C CA . ALA A 1 99 ? -4.843 -18.633 21.224 1.00 47.88 99 ALA A CA 1
ATOM 775 C C . ALA A 1 99 ? -6.061 -18.169 20.394 1.00 47.88 99 ALA A C 1
ATOM 777 O O . ALA A 1 99 ? -6.850 -17.361 20.874 1.00 47.88 99 ALA A O 1
ATOM 778 N N . THR A 1 100 ? -6.234 -18.645 19.150 1.00 45.72 100 THR A N 1
ATOM 779 C CA . THR A 1 100 ? -7.379 -18.253 18.292 1.00 45.72 100 THR A CA 1
ATOM 780 C C . THR A 1 100 ? -8.500 -19.300 18.292 1.00 45.72 100 THR A C 1
ATOM 782 O O . THR A 1 100 ? -9.637 -18.989 17.943 1.00 45.72 100 THR A O 1
ATOM 785 N N . THR A 1 101 ? -8.217 -20.529 18.733 1.00 42.84 101 THR A N 1
ATOM 786 C CA . THR A 1 101 ? -9.238 -21.569 18.916 1.00 42.84 101 THR A CA 1
ATOM 787 C C . THR A 1 101 ? -9.835 -21.412 20.309 1.00 42.84 101 THR A C 1
ATOM 789 O O . THR A 1 101 ? -9.547 -22.175 21.226 1.00 42.84 101 THR A O 1
ATOM 792 N N . THR A 1 102 ? -10.625 -20.357 20.491 1.00 45.97 102 THR A N 1
ATOM 793 C CA . THR A 1 102 ? -11.397 -20.137 21.710 1.00 45.97 102 THR A CA 1
ATOM 794 C C . THR A 1 102 ? -12.308 -21.333 21.946 1.00 45.97 102 THR A C 1
ATOM 796 O O . THR A 1 102 ? -13.316 -21.508 21.260 1.00 45.97 102 THR A O 1
ATOM 799 N N . GLY A 1 103 ? -11.968 -22.131 22.958 1.00 41.75 103 GLY A N 1
ATOM 800 C CA . GLY A 1 103 ? -12.988 -22.777 23.763 1.00 41.75 103 GLY A CA 1
ATOM 801 C C . GLY A 1 103 ? -13.962 -21.692 24.207 1.00 41.75 103 GLY A C 1
ATOM 802 O O . GLY A 1 103 ? -13.557 -20.680 24.779 1.00 41.75 103 GLY A O 1
ATOM 803 N N . SER A 1 104 ? -15.229 -21.872 23.866 1.00 47.69 104 SER A N 1
ATOM 804 C CA . SER A 1 104 ? -16.351 -21.086 24.358 1.00 47.69 104 SER A CA 1
ATOM 805 C C . SER A 1 104 ? -16.487 -21.315 25.864 1.00 47.69 104 SER A C 1
ATOM 807 O O . SER A 1 104 ? -17.304 -22.115 26.312 1.00 47.69 104 SER A O 1
ATOM 809 N N . HIS A 1 105 ? -15.623 -20.684 26.653 1.00 55.72 105 HIS A N 1
ATOM 810 C CA . HIS A 1 105 ? -15.918 -20.446 28.053 1.00 55.72 105 HIS A CA 1
ATOM 811 C C . HIS A 1 105 ? -16.894 -19.274 28.068 1.00 55.72 105 HIS A C 1
ATOM 813 O O . HIS A 1 105 ? -16.514 -18.158 27.712 1.00 55.72 105 HIS A O 1
ATOM 819 N N . ASP A 1 106 ? -18.155 -19.540 28.408 1.00 62.84 106 ASP A N 1
ATOM 820 C CA . ASP A 1 106 ? -19.130 -18.484 28.663 1.00 62.84 106 ASP A CA 1
ATOM 821 C C . ASP A 1 106 ? -18.585 -17.619 29.804 1.00 62.84 106 ASP A C 1
ATOM 823 O O . ASP A 1 106 ? -18.550 -18.035 30.966 1.00 62.84 106 ASP A O 1
ATOM 827 N N . LEU A 1 107 ? -18.067 -16.442 29.451 1.00 69.25 107 LEU A N 1
ATOM 828 C CA . LEU A 1 107 ? -17.618 -15.457 30.424 1.00 69.25 107 LEU A CA 1
ATOM 829 C C . LEU A 1 107 ? -18.839 -14.997 31.241 1.00 69.25 107 LEU A C 1
ATOM 831 O O . LEU A 1 107 ? -19.915 -14.798 30.667 1.00 69.25 107 LEU A O 1
ATOM 835 N N . PRO A 1 108 ? -18.702 -14.796 32.562 1.00 76.19 108 PRO A N 1
ATOM 836 C CA . PRO A 1 108 ? -19.749 -14.197 33.380 1.00 76.19 108 PRO A CA 1
ATOM 837 C C . PRO A 1 108 ? -20.220 -12.868 32.776 1.00 76.19 108 PRO A C 1
ATOM 839 O O . PRO A 1 108 ? -19.407 -12.085 32.281 1.00 76.19 108 PRO A O 1
ATOM 842 N N . SER A 1 109 ? -21.520 -12.569 32.862 1.00 77.44 109 SER A N 1
ATOM 843 C CA . SER A 1 109 ? -22.103 -11.352 32.269 1.00 77.44 109 SER A CA 1
ATOM 844 C C . SER A 1 109 ? -21.414 -10.063 32.738 1.00 77.44 109 SER A C 1
ATOM 846 O O . SER A 1 109 ? -21.206 -9.149 31.947 1.00 77.44 109 SER A O 1
ATOM 848 N N . THR A 1 110 ? -20.979 -10.015 33.998 1.00 81.94 110 THR A N 1
ATOM 849 C CA . THR A 1 110 ? -20.210 -8.902 34.573 1.00 81.94 110 THR A CA 1
ATOM 850 C C . THR A 1 110 ? -18.822 -8.736 33.955 1.00 81.94 110 THR A C 1
ATOM 852 O O . THR A 1 110 ? -18.370 -7.609 33.767 1.00 81.94 110 THR A O 1
ATOM 855 N N . GLU A 1 111 ? -18.133 -9.826 33.613 1.00 83.38 111 GLU A N 1
ATOM 856 C CA . GLU A 1 111 ? -16.821 -9.752 32.959 1.00 83.38 111 GLU A CA 1
ATOM 857 C C . GLU A 1 111 ? -16.958 -9.269 31.513 1.00 83.38 111 GLU A C 1
ATOM 859 O O . GLU A 1 111 ? -16.170 -8.436 31.067 1.00 83.38 111 GLU A O 1
ATOM 864 N N . VAL A 1 112 ? -18.000 -9.716 30.804 1.00 85.50 112 VAL A N 1
ATOM 865 C CA . VAL A 1 112 ? -18.313 -9.248 29.444 1.00 85.50 112 VAL A CA 1
ATOM 866 C C . VAL A 1 112 ? -18.563 -7.739 29.424 1.00 85.50 112 VAL A C 1
ATOM 868 O O . VAL A 1 112 ? -18.037 -7.044 28.554 1.00 85.50 112 VAL A O 1
ATOM 871 N N . GLU A 1 113 ? -19.309 -7.213 30.397 1.00 87.25 113 GLU A N 1
ATOM 872 C CA . GLU A 1 113 ? -19.538 -5.770 30.529 1.00 87.25 113 GLU A CA 1
ATOM 873 C C . GLU A 1 113 ? -18.233 -5.001 30.784 1.00 87.25 113 GLU A C 1
ATOM 875 O O . GLU A 1 113 ? -17.959 -4.010 30.104 1.00 87.25 113 GLU A O 1
ATOM 880 N N . LEU A 1 114 ? -17.386 -5.475 31.706 1.00 90.06 114 LEU A N 1
ATOM 881 C CA . LEU A 1 114 ? -16.095 -4.845 32.015 1.00 90.06 114 LEU A CA 1
ATOM 882 C C . LEU A 1 114 ? -15.142 -4.839 30.813 1.00 90.06 114 LEU A C 1
ATOM 884 O O . LEU A 1 114 ? -14.537 -3.806 30.511 1.00 90.06 114 LEU A O 1
ATOM 888 N N . TYR A 1 115 ? -15.038 -5.954 30.089 1.00 88.25 115 TYR A N 1
ATOM 889 C CA . TYR A 1 115 ? -14.268 -6.007 28.846 1.00 88.25 115 TYR A CA 1
ATOM 890 C C . TYR A 1 115 ? -14.876 -5.115 27.760 1.00 88.25 115 TYR A C 1
ATOM 892 O O . TYR A 1 115 ? -14.133 -4.475 27.015 1.00 88.25 115 TYR A O 1
ATOM 900 N N . GLY A 1 116 ? -16.205 -4.998 27.703 1.00 86.75 116 GLY A N 1
ATOM 901 C CA . GLY A 1 116 ? -16.897 -4.043 26.840 1.00 86.75 116 GLY A CA 1
ATOM 902 C C . GLY A 1 116 ? -16.451 -2.602 27.100 1.00 86.75 116 GLY A C 1
ATOM 903 O O . GLY A 1 116 ? -16.060 -1.901 26.163 1.00 86.75 116 GLY A O 1
ATOM 904 N N . TYR A 1 117 ? -16.413 -2.177 28.367 1.00 90.00 117 TYR A N 1
ATOM 905 C CA . TYR A 1 117 ? -15.903 -0.853 28.745 1.00 90.00 117 TYR A CA 1
ATOM 906 C C . TYR A 1 117 ? -14.423 -0.670 28.400 1.00 90.00 117 TYR A C 1
ATOM 908 O O . TYR A 1 117 ? -14.036 0.390 27.901 1.00 90.00 117 TYR A O 1
ATOM 916 N N . LEU A 1 118 ? -13.595 -1.698 28.614 1.00 91.25 118 LEU A N 1
ATOM 917 C CA . LEU A 1 118 ? -12.181 -1.661 28.244 1.00 91.25 118 LEU A CA 1
ATOM 918 C C . LEU A 1 118 ? -12.009 -1.434 26.738 1.00 91.25 118 LEU A C 1
ATOM 920 O O . LEU A 1 118 ? -11.302 -0.510 26.337 1.00 91.25 118 LEU A O 1
ATOM 924 N N . PHE A 1 119 ? -12.670 -2.233 25.897 1.00 89.62 119 PHE A N 1
ATOM 925 C CA . PHE A 1 119 ? -12.564 -2.095 24.444 1.00 89.62 119 PHE A CA 1
ATOM 926 C C . PHE A 1 119 ? -13.142 -0.777 23.941 1.00 89.62 119 PHE A C 1
ATOM 928 O O . PHE A 1 119 ? -12.550 -0.158 23.057 1.00 89.62 119 PHE A O 1
ATOM 935 N N . PHE A 1 120 ? -14.227 -0.293 24.546 1.00 89.81 120 PHE A N 1
ATOM 936 C CA . PHE A 1 120 ? -14.749 1.037 24.256 1.00 89.81 120 PHE A CA 1
ATOM 937 C C . PHE A 1 120 ? -13.713 2.128 24.559 1.00 89.81 120 PHE A C 1
ATOM 939 O O . PHE A 1 120 ? -13.486 3.014 23.732 1.00 89.81 120 PHE A O 1
ATOM 946 N N . SER A 1 121 ? -13.034 2.053 25.707 1.00 92.38 121 SER A N 1
ATOM 947 C CA . SER A 1 121 ? -11.973 2.999 26.069 1.00 92.38 121 SER A CA 1
ATOM 948 C C . SER A 1 121 ? -10.779 2.908 25.113 1.00 92.38 121 SER A C 1
ATOM 950 O O . SER A 1 121 ? -10.274 3.931 24.655 1.00 92.38 121 SER A O 1
ATOM 952 N N . LEU A 1 122 ? -10.351 1.694 24.751 1.00 92.00 122 LEU A N 1
ATOM 953 C CA . LEU A 1 122 ? -9.256 1.470 23.800 1.00 92.00 122 LEU A CA 1
ATOM 954 C C . LEU A 1 122 ? -9.572 2.011 22.399 1.00 92.00 122 LEU A C 1
ATOM 956 O O . LEU A 1 122 ? -8.689 2.564 21.745 1.00 92.00 122 LEU A O 1
ATOM 960 N N . GLN A 1 123 ? -10.820 1.869 21.946 1.00 90.44 123 GLN A N 1
ATOM 961 C CA . GLN A 1 123 ? -11.266 2.350 20.639 1.00 90.44 123 GLN A CA 1
ATOM 962 C C . GLN A 1 123 ? -11.454 3.875 20.619 1.00 90.44 123 GLN A C 1
ATOM 964 O O . GLN A 1 123 ? -11.088 4.538 19.653 1.00 90.44 123 GLN A O 1
ATOM 969 N N . THR A 1 124 ? -12.021 4.457 21.680 1.00 91.62 124 THR A N 1
ATOM 970 C CA . THR A 1 124 ? -12.269 5.910 21.757 1.00 91.62 124 THR A CA 1
ATOM 971 C C . THR A 1 124 ? -11.014 6.723 22.059 1.00 91.62 124 THR A C 1
ATOM 973 O O . THR A 1 124 ? -10.948 7.893 21.685 1.00 91.62 124 THR A O 1
ATOM 976 N N . SER A 1 125 ? -10.010 6.110 22.690 1.00 93.38 125 SER A N 1
ATOM 977 C CA . SER A 1 125 ? -8.734 6.736 23.035 1.00 93.38 125 SER A CA 1
ATOM 978 C C . SER A 1 125 ? -7.564 6.076 22.286 1.00 93.38 125 SER A C 1
ATOM 980 O O . SER A 1 125 ? -6.845 5.248 22.852 1.00 93.38 125 SER A O 1
ATOM 982 N N . PRO A 1 126 ? -7.304 6.472 21.024 1.00 91.62 126 PRO A N 1
ATOM 983 C CA . PRO A 1 126 ? -6.342 5.799 20.143 1.00 91.62 126 PRO A CA 1
ATOM 984 C C . PRO A 1 126 ? -4.884 5.827 20.638 1.00 91.62 126 PRO A C 1
ATOM 986 O O . PRO A 1 126 ? -4.071 5.005 20.214 1.00 91.62 126 PRO A O 1
ATOM 989 N N . HIS A 1 127 ? -4.538 6.731 21.560 1.00 93.38 127 HIS A N 1
ATOM 990 C CA . HIS A 1 127 ? -3.197 6.832 22.143 1.00 93.38 127 HIS A CA 1
ATOM 991 C C . HIS A 1 127 ? -2.773 5.583 22.945 1.00 93.38 127 HIS A C 1
ATOM 993 O O . HIS A 1 127 ? -1.582 5.266 22.989 1.00 93.38 127 HIS A O 1
ATOM 999 N N . TYR A 1 128 ? -3.720 4.847 23.545 1.00 94.12 128 TYR A N 1
ATOM 1000 C CA . TYR A 1 128 ? -3.417 3.598 24.254 1.00 94.12 128 TYR A CA 1
ATOM 1001 C C . TYR A 1 128 ? -2.898 2.528 23.292 1.00 94.12 128 TYR A C 1
ATOM 1003 O O . TYR A 1 128 ? -1.839 1.944 23.519 1.00 94.12 128 TYR A O 1
ATOM 1011 N N . ILE A 1 129 ? -3.602 2.331 22.174 1.00 94.50 129 ILE A N 1
ATOM 1012 C CA . ILE A 1 129 ? -3.186 1.393 21.126 1.00 94.50 129 ILE A CA 1
ATOM 1013 C C . ILE A 1 129 ? -1.862 1.843 20.507 1.00 94.50 129 ILE A C 1
ATOM 1015 O O . ILE A 1 129 ? -0.965 1.024 20.331 1.00 94.50 129 ILE A O 1
ATOM 1019 N N . ALA A 1 130 ? -1.692 3.143 20.256 1.00 93.62 130 ALA A N 1
ATOM 1020 C CA . ALA A 1 130 ? -0.441 3.674 19.725 1.00 93.62 130 ALA A CA 1
ATOM 1021 C C . ALA A 1 130 ? 0.758 3.405 20.651 1.00 93.62 130 ALA A C 1
ATOM 1023 O O . ALA A 1 130 ? 1.843 3.064 20.183 1.00 93.62 130 ALA A O 1
ATOM 1024 N N . SER A 1 131 ? 0.559 3.485 21.966 1.00 92.69 131 SER A N 1
ATOM 1025 C CA . SER A 1 131 ? 1.591 3.137 22.951 1.00 92.69 131 SER A CA 1
ATOM 1026 C C . SER A 1 131 ? 1.921 1.642 22.915 1.00 92.69 131 SER A C 1
ATOM 1028 O O . SER A 1 131 ? 3.093 1.273 22.944 1.00 92.69 131 SER A O 1
ATOM 1030 N N . LEU A 1 132 ? 0.904 0.787 22.762 1.00 92.19 132 LEU A N 1
ATOM 1031 C CA . LEU A 1 132 ? 1.080 -0.661 22.624 1.00 92.19 132 LEU A CA 1
ATOM 1032 C C . LEU A 1 132 ? 1.898 -1.028 21.377 1.00 92.19 132 LEU A C 1
ATOM 1034 O O . LEU A 1 132 ? 2.744 -1.915 21.449 1.00 92.19 132 LEU A O 1
ATOM 1038 N N . THR A 1 133 ? 1.732 -0.305 20.260 1.00 91.50 133 THR A N 1
ATOM 1039 C CA . THR A 1 133 ? 2.505 -0.566 19.027 1.00 91.50 133 THR A CA 1
ATOM 1040 C C . THR A 1 133 ? 4.023 -0.467 19.200 1.00 91.50 133 THR A C 1
ATOM 1042 O O . THR A 1 133 ? 4.750 -1.057 18.405 1.00 91.50 133 THR A O 1
ATOM 1045 N N . ARG A 1 134 ? 4.499 0.232 20.240 1.00 88.94 134 ARG A N 1
ATOM 1046 C CA . ARG A 1 134 ? 5.928 0.365 20.571 1.00 88.94 134 ARG A CA 1
ATOM 1047 C C . ARG A 1 134 ? 6.459 -0.758 21.452 1.00 88.94 134 ARG A C 1
ATOM 1049 O O . ARG A 1 134 ? 7.661 -0.982 21.497 1.00 88.94 134 ARG A O 1
ATOM 1056 N N . GLN A 1 135 ? 5.579 -1.410 22.203 1.00 90.19 135 GLN A N 1
ATOM 1057 C CA . GLN A 1 135 ? 5.962 -2.393 23.218 1.00 90.19 135 GLN A CA 1
ATOM 1058 C C . GLN A 1 135 ? 5.906 -3.831 22.700 1.00 90.19 135 GLN A C 1
ATOM 1060 O O . GLN A 1 135 ? 6.431 -4.729 23.351 1.00 90.19 135 GLN A O 1
ATOM 1065 N N . VAL A 1 136 ? 5.283 -4.056 21.542 1.00 90.25 136 VAL A N 1
ATOM 1066 C CA . VAL A 1 136 ? 5.150 -5.394 20.962 1.00 90.25 136 VAL A CA 1
ATOM 1067 C C . VAL A 1 136 ? 6.441 -5.894 20.326 1.00 90.25 136 VAL A C 1
ATOM 1069 O O . VAL A 1 136 ? 7.162 -5.170 19.638 1.00 90.25 136 VAL A O 1
ATOM 1072 N N . THR A 1 137 ? 6.695 -7.184 20.505 1.00 89.62 137 THR A N 1
ATOM 1073 C CA . THR A 1 137 ? 7.772 -7.905 19.829 1.00 89.62 137 THR A CA 1
ATOM 1074 C C . THR A 1 137 ? 7.353 -8.324 18.419 1.00 89.62 137 THR A C 1
ATOM 1076 O O . THR A 1 137 ? 6.167 -8.398 18.103 1.00 89.62 137 THR A O 1
ATOM 1079 N N . LEU A 1 138 ? 8.319 -8.677 17.560 1.00 86.00 138 LEU A N 1
ATOM 1080 C CA . LEU A 1 138 ? 8.055 -9.099 16.173 1.00 86.00 138 LEU A CA 1
ATOM 1081 C C . LEU A 1 138 ? 7.026 -10.239 16.046 1.00 86.00 138 LEU A C 1
ATOM 1083 O O . LEU A 1 138 ? 6.302 -10.279 15.053 1.00 86.00 138 LEU A O 1
ATOM 1087 N N . LYS A 1 139 ? 6.956 -11.143 17.033 1.00 85.94 139 LYS A N 1
ATOM 1088 C CA . LYS A 1 139 ? 6.011 -12.272 17.045 1.00 85.94 139 LYS A CA 1
ATOM 1089 C C . LYS A 1 139 ? 4.569 -11.823 17.297 1.00 85.94 139 LYS A C 1
ATOM 1091 O O . LYS A 1 139 ? 3.640 -12.362 16.715 1.00 85.94 139 LYS A O 1
ATOM 1096 N N . GLU A 1 140 ? 4.383 -10.794 18.117 1.00 88.50 140 GLU A N 1
ATOM 1097 C CA . GLU A 1 140 ? 3.061 -10.310 18.533 1.00 88.50 140 GLU A CA 1
ATOM 1098 C C . GLU A 1 140 ? 2.442 -9.343 17.520 1.00 88.50 140 GLU A C 1
ATOM 1100 O O . GLU A 1 140 ? 1.242 -9.068 17.578 1.00 88.50 140 GLU A O 1
ATOM 1105 N N . ILE A 1 141 ? 3.240 -8.833 16.571 1.00 89.50 141 ILE A N 1
ATOM 1106 C CA . ILE A 1 141 ? 2.780 -7.841 15.593 1.00 89.50 141 ILE A CA 1
ATOM 1107 C C . ILE A 1 141 ? 1.566 -8.343 14.813 1.00 89.50 141 ILE A C 1
ATOM 1109 O O . ILE A 1 141 ? 0.629 -7.577 14.606 1.00 89.50 141 ILE A O 1
ATOM 1113 N N . ASP A 1 142 ? 1.560 -9.603 14.378 1.00 86.94 142 ASP A N 1
ATOM 1114 C CA . ASP A 1 142 ? 0.447 -10.141 13.592 1.00 86.94 142 ASP A CA 1
ATOM 1115 C C . ASP A 1 142 ? -0.846 -10.258 14.407 1.00 86.94 142 ASP A C 1
ATOM 1117 O O . ASP A 1 142 ? -1.923 -9.929 13.903 1.00 86.94 142 ASP A O 1
ATOM 1121 N N . GLY A 1 143 ? -0.741 -10.635 15.685 1.00 88.56 143 GLY A N 1
ATOM 1122 C CA . GLY A 1 143 ? -1.873 -10.646 16.611 1.00 88.56 143 GLY A CA 1
ATOM 1123 C C . GLY A 1 143 ? -2.421 -9.241 16.861 1.00 88.56 143 GLY A C 1
ATOM 1124 O O . GLY A 1 143 ? -3.625 -9.009 16.727 1.00 88.56 143 GLY A O 1
ATOM 1125 N N . LEU A 1 144 ? -1.539 -8.276 17.142 1.00 90.94 144 LEU A N 1
ATOM 1126 C CA . LEU A 1 144 ? -1.939 -6.884 17.345 1.00 90.94 144 LEU A CA 1
ATOM 1127 C C . LEU A 1 144 ? -2.578 -6.291 16.084 1.00 90.94 144 LEU A C 1
ATOM 1129 O O . LEU A 1 144 ? -3.629 -5.657 16.163 1.00 90.94 144 LEU A O 1
ATOM 1133 N N . LEU A 1 145 ? -1.976 -6.523 14.916 1.00 90.25 145 LEU A N 1
ATOM 1134 C CA . LEU A 1 145 ? -2.501 -6.074 13.631 1.00 90.25 145 LEU A CA 1
ATOM 1135 C C . LEU A 1 145 ? -3.901 -6.636 13.398 1.00 90.25 145 LEU A C 1
ATOM 1137 O O . LEU A 1 145 ? -4.784 -5.882 13.001 1.00 90.25 145 LEU A O 1
ATOM 1141 N N . GLN A 1 146 ? -4.129 -7.920 13.687 1.00 86.75 146 GLN A N 1
ATOM 1142 C CA . GLN A 1 146 ? -5.451 -8.527 13.560 1.00 86.75 146 GLN A CA 1
ATOM 1143 C C . GLN A 1 146 ? -6.492 -7.807 14.429 1.00 86.75 146 GLN A C 1
ATOM 1145 O O . GLN A 1 146 ? -7.545 -7.406 13.930 1.00 86.75 146 GLN A O 1
ATOM 1150 N N . ILE A 1 147 ? -6.178 -7.607 15.711 1.00 90.31 147 ILE A N 1
ATOM 1151 C CA . ILE A 1 147 ? -7.076 -6.953 16.669 1.00 90.31 147 ILE A CA 1
ATOM 1152 C C . ILE A 1 147 ? -7.382 -5.523 16.220 1.00 90.31 147 ILE A C 1
ATOM 1154 O O . ILE A 1 147 ? -8.543 -5.136 16.129 1.00 90.31 147 ILE A O 1
ATOM 1158 N N . VAL A 1 148 ? -6.361 -4.737 15.890 1.00 93.19 148 VAL A N 1
ATOM 1159 C CA . VAL A 1 148 ? -6.532 -3.322 15.545 1.00 93.19 148 VAL A CA 1
ATOM 1160 C C . VAL A 1 148 ? -7.233 -3.158 14.195 1.00 93.19 148 VAL A C 1
ATOM 1162 O O . VAL A 1 148 ? -8.203 -2.410 14.090 1.00 93.19 148 VAL A O 1
ATOM 1165 N N . MET A 1 149 ? -6.777 -3.874 13.165 1.00 89.56 149 MET A N 1
ATOM 1166 C CA . MET A 1 149 ? -7.224 -3.669 11.785 1.00 89.56 149 MET A CA 1
ATOM 1167 C C . MET A 1 149 ? -8.520 -4.400 11.438 1.00 89.56 149 MET A C 1
ATOM 1169 O O . MET A 1 149 ? -9.169 -4.021 10.470 1.00 89.56 149 MET A O 1
ATOM 1173 N N . PHE A 1 150 ? -8.911 -5.453 12.151 1.00 85.94 150 PHE A N 1
ATOM 1174 C CA . PHE A 1 150 ? -10.095 -6.232 11.767 1.00 85.94 150 PHE A CA 1
ATOM 1175 C C . PHE A 1 150 ? -11.144 -6.318 12.869 1.00 85.94 150 PHE A C 1
ATOM 1177 O O . PHE A 1 150 ? -12.321 -6.485 12.544 1.00 85.94 150 PHE A O 1
ATOM 1184 N N . THR A 1 151 ? -10.755 -6.122 14.131 1.00 87.06 151 THR A N 1
ATOM 1185 C CA . THR A 1 151 ? -11.679 -6.167 15.271 1.00 87.06 151 THR A CA 1
ATOM 1186 C C . THR A 1 151 ? -12.055 -4.767 15.760 1.00 87.06 151 THR A C 1
ATOM 1188 O O . THR A 1 151 ? -13.228 -4.415 15.695 1.00 87.06 151 THR A O 1
ATOM 1191 N N . LEU A 1 152 ? -11.088 -3.950 16.196 1.00 90.75 152 LEU A N 1
ATOM 1192 C CA . LEU A 1 152 ? -11.340 -2.623 16.783 1.00 90.75 152 LEU A CA 1
ATOM 1193 C C . LEU A 1 152 ? -11.742 -1.569 15.746 1.00 90.75 152 LEU A C 1
ATOM 1195 O O . LEU A 1 152 ? -12.648 -0.782 16.001 1.00 90.75 152 LEU A O 1
ATOM 1199 N N . TYR A 1 153 ? -11.069 -1.548 14.594 1.00 91.38 153 TYR A N 1
ATOM 1200 C CA . TYR A 1 153 ? -11.342 -0.614 13.492 1.00 91.38 153 TYR A CA 1
ATOM 1201 C C . TYR A 1 153 ? -11.606 -1.375 12.193 1.00 91.38 153 TYR A C 1
ATOM 1203 O O . TYR A 1 153 ? -11.020 -1.093 11.142 1.00 91.38 153 TYR A O 1
ATOM 1211 N N . GLY A 1 154 ? -12.395 -2.443 12.298 1.00 86.00 154 GLY A N 1
ATOM 1212 C CA . GLY A 1 154 ? -12.644 -3.361 11.194 1.00 86.00 154 GLY A CA 1
ATOM 1213 C C . GLY A 1 154 ? -13.669 -2.855 10.182 1.00 86.00 154 GLY A C 1
ATOM 1214 O O . GLY A 1 154 ? -13.705 -3.376 9.067 1.00 86.00 154 GLY A O 1
ATOM 1215 N N . ASN A 1 155 ? -14.518 -1.889 10.545 1.00 84.81 155 ASN A N 1
ATOM 1216 C CA . ASN A 1 155 ? -15.534 -1.371 9.640 1.00 84.81 155 ASN A CA 1
ATOM 1217 C C . ASN A 1 155 ? -14.975 -0.241 8.769 1.00 84.81 155 ASN A C 1
ATOM 1219 O O . ASN A 1 155 ? -15.143 0.942 9.045 1.00 84.81 155 ASN A O 1
ATOM 1223 N N . GLN A 1 156 ? -14.342 -0.630 7.664 1.00 80.81 156 GLN A N 1
ATOM 1224 C CA . GLN A 1 156 ? -13.638 0.289 6.762 1.00 80.81 156 GLN A CA 1
ATOM 1225 C C . GLN A 1 156 ? -14.524 1.314 6.028 1.00 80.81 156 GLN A C 1
ATOM 1227 O O . GLN A 1 156 ? -14.009 2.172 5.314 1.00 80.81 156 GLN A O 1
ATOM 1232 N N . TYR A 1 157 ? -15.849 1.202 6.144 1.00 80.25 157 TYR A N 1
ATOM 1233 C CA . TYR A 1 157 ? -16.811 2.135 5.549 1.00 80.25 157 TYR A CA 1
ATOM 1234 C C . TYR A 1 157 ? -17.530 3.002 6.586 1.00 80.25 157 TYR A C 1
ATOM 1236 O O . TYR A 1 157 ? -18.355 3.840 6.205 1.00 80.25 157 TYR A O 1
ATOM 1244 N N . GLU A 1 158 ? -17.222 2.807 7.871 1.00 84.25 158 GLU A N 1
ATOM 1245 C CA . GLU A 1 158 ? -17.703 3.637 8.966 1.00 84.25 158 GLU A CA 1
ATOM 1246 C C . GLU A 1 158 ? -16.702 4.766 9.221 1.00 84.25 158 GLU A C 1
ATOM 1248 O O . GLU A 1 158 ? -15.588 4.552 9.703 1.00 84.25 158 GLU A O 1
ATOM 1253 N N . ASN A 1 159 ? -17.110 5.998 8.910 1.00 81.50 159 ASN A N 1
ATOM 1254 C CA . ASN A 1 159 ? -16.226 7.163 8.977 1.00 81.50 159 ASN A CA 1
ATOM 1255 C C . ASN A 1 159 ? -15.641 7.369 10.378 1.00 81.50 159 ASN A C 1
ATOM 1257 O O . ASN A 1 159 ? -14.502 7.819 10.508 1.00 81.50 159 ASN A O 1
ATOM 1261 N N . ARG A 1 160 ? -16.405 7.053 11.432 1.00 87.12 160 ARG A N 1
ATOM 1262 C CA . ARG A 1 160 ? -15.929 7.195 12.809 1.00 87.12 160 ARG A CA 1
ATOM 1263 C C . ARG A 1 160 ? -14.756 6.258 13.107 1.00 87.12 160 ARG A C 1
ATOM 1265 O O . ARG A 1 160 ? -13.763 6.717 13.666 1.00 87.12 160 ARG A O 1
ATOM 1272 N N . GLU A 1 161 ? -14.858 4.979 12.744 1.00 89.69 161 GLU A N 1
ATOM 1273 C CA . GLU A 1 161 ? -13.778 4.004 12.961 1.00 89.69 161 GLU A CA 1
ATOM 1274 C C . GLU A 1 161 ? -12.536 4.357 12.140 1.00 89.69 161 GLU A C 1
ATOM 1276 O O . GLU A 1 161 ? -11.425 4.324 12.665 1.00 89.69 161 GLU A O 1
ATOM 1281 N N . GLU A 1 162 ? -12.723 4.772 10.887 1.00 87.38 162 GLU A N 1
ATOM 1282 C CA . GLU A 1 162 ? -11.624 5.182 10.009 1.00 87.38 162 GLU A CA 1
ATOM 1283 C C . GLU A 1 162 ? -10.862 6.392 10.564 1.00 87.38 162 GLU A C 1
ATOM 1285 O O . GLU A 1 162 ? -9.630 6.414 10.563 1.00 87.38 162 GLU A O 1
ATOM 1290 N N . LEU A 1 163 ? -11.573 7.392 11.092 1.00 87.81 163 LEU A N 1
ATOM 1291 C CA . LEU A 1 163 ? -10.938 8.556 11.710 1.00 87.81 163 LEU A CA 1
ATOM 1292 C C . LEU A 1 163 ? -10.164 8.182 12.978 1.00 87.81 163 LEU A C 1
ATOM 1294 O O . LEU A 1 163 ? -9.049 8.668 13.161 1.00 87.81 163 LEU A O 1
ATOM 1298 N N . LEU A 1 164 ? -10.708 7.301 13.820 1.00 92.25 164 LEU A N 1
ATOM 1299 C CA . LEU A 1 164 ? -10.018 6.828 15.024 1.00 92.25 164 LEU A CA 1
ATOM 1300 C C . LEU A 1 164 ? -8.761 6.017 14.678 1.00 92.25 164 LEU A C 1
ATOM 1302 O O . LEU A 1 164 ? -7.714 6.226 15.293 1.00 92.25 164 LEU A O 1
ATOM 1306 N N . LEU A 1 165 ? -8.829 5.157 13.657 1.00 92.88 165 LEU A N 1
ATOM 1307 C CA . LEU A 1 165 ? -7.672 4.414 13.156 1.00 92.88 165 LEU A CA 1
ATOM 1308 C C . LEU A 1 165 ? -6.581 5.354 12.627 1.00 92.88 165 LEU A C 1
ATOM 1310 O O . LEU A 1 165 ? -5.405 5.187 12.952 1.00 92.88 165 LEU A O 1
ATOM 1314 N N . LEU A 1 166 ? -6.961 6.372 11.850 1.00 90.69 166 LEU A N 1
ATOM 1315 C CA . LEU A 1 166 ? -6.021 7.376 11.349 1.00 90.69 166 LEU A CA 1
ATOM 1316 C C . LEU A 1 166 ? -5.397 8.198 12.482 1.00 90.69 166 LEU A C 1
ATOM 1318 O O . LEU A 1 166 ? -4.197 8.460 12.438 1.00 90.69 166 LEU A O 1
ATOM 1322 N N . SER A 1 167 ? -6.169 8.567 13.507 1.00 91.75 167 SER A N 1
ATOM 1323 C CA . SER A 1 167 ? -5.637 9.217 14.710 1.00 91.75 167 SER A CA 1
ATOM 1324 C C . SER A 1 167 ? -4.698 8.300 15.498 1.00 91.75 167 SER A C 1
ATOM 1326 O O . SER A 1 167 ? -3.704 8.764 16.048 1.00 91.75 167 SER A O 1
ATOM 1328 N N . MET A 1 168 ? -4.945 6.990 15.528 1.00 94.44 168 MET A N 1
ATOM 1329 C CA . MET A 1 168 ? -4.002 6.036 16.118 1.00 94.44 168 MET A CA 1
ATOM 1330 C C . MET A 1 168 ? -2.681 6.015 15.344 1.00 94.44 168 MET A C 1
ATOM 1332 O O . MET A 1 168 ? -1.624 6.156 15.960 1.00 94.44 168 MET A O 1
ATOM 1336 N N . PHE A 1 169 ? -2.728 5.950 14.007 1.00 93.81 169 PHE A N 1
ATOM 1337 C CA . PHE A 1 169 ? -1.523 6.066 13.180 1.00 93.81 169 PHE A CA 1
ATOM 1338 C C . PHE A 1 169 ? -0.791 7.383 13.420 1.00 93.81 169 PHE A C 1
ATOM 1340 O O . PHE A 1 169 ? 0.432 7.389 13.515 1.00 93.81 169 PHE A O 1
ATOM 1347 N N . GLU A 1 170 ? -1.525 8.483 13.571 1.00 91.19 170 GLU A N 1
ATOM 1348 C CA . GLU A 1 170 ? -0.967 9.788 13.915 1.00 91.19 170 GLU A CA 1
ATOM 1349 C C . GLU A 1 170 ? -0.117 9.734 15.195 1.00 91.19 170 GLU A C 1
ATOM 1351 O O . GLU A 1 170 ? 1.037 10.176 15.211 1.00 91.19 170 GLU A O 1
ATOM 1356 N N . HIS A 1 171 ? -0.667 9.152 16.262 1.00 91.88 171 HIS A N 1
ATOM 1357 C CA . HIS A 1 171 ? 0.028 8.997 17.535 1.00 91.88 171 HIS A CA 1
ATOM 1358 C C . HIS A 1 171 ? 1.229 8.048 17.426 1.00 91.88 171 HIS A C 1
ATOM 1360 O O . HIS A 1 171 ? 2.325 8.420 17.845 1.00 91.88 171 HIS A O 1
ATOM 1366 N N . SER A 1 172 ? 1.063 6.867 16.818 1.00 91.69 172 SER A N 1
ATOM 1367 C CA . SER A 1 172 ? 2.151 5.891 16.648 1.00 91.69 172 SER A CA 1
ATOM 1368 C C . SER A 1 172 ? 3.315 6.464 15.850 1.00 91.69 172 SER A C 1
ATOM 1370 O O . SER A 1 172 ? 4.468 6.338 16.253 1.00 91.69 172 SER A O 1
ATOM 1372 N N . LEU A 1 173 ? 3.025 7.142 14.741 1.00 90.19 173 LEU A N 1
ATOM 1373 C CA . LEU A 1 173 ? 4.061 7.738 13.908 1.00 90.19 173 LEU A CA 1
ATOM 1374 C C . LEU A 1 173 ? 4.740 8.928 14.592 1.00 90.19 173 LEU A C 1
ATOM 1376 O O . LEU A 1 173 ? 5.920 9.176 14.361 1.00 90.19 173 LEU A O 1
ATOM 1380 N N . THR A 1 174 ? 4.022 9.664 15.444 1.00 89.62 174 THR A N 1
ATOM 1381 C CA . THR A 1 174 ? 4.631 10.722 16.262 1.00 89.62 174 THR A CA 1
ATOM 1382 C C . THR A 1 174 ? 5.681 10.135 17.204 1.00 89.62 174 THR A C 1
ATOM 1384 O O . THR A 1 174 ? 6.741 10.735 17.364 1.00 89.62 174 THR A O 1
ATOM 1387 N N . TYR A 1 175 ? 5.429 8.957 17.779 1.00 87.69 175 TYR A N 1
ATOM 1388 C CA . TYR A 1 175 ? 6.428 8.264 18.588 1.00 87.69 175 TYR A CA 1
ATOM 1389 C C . TYR A 1 175 ? 7.607 7.743 17.759 1.00 87.69 175 TYR A C 1
ATOM 1391 O O . TYR A 1 175 ? 8.745 7.992 18.136 1.00 87.69 175 TYR A O 1
ATOM 1399 N N . GLU A 1 176 ? 7.358 7.112 16.608 1.00 86.31 176 GLU A N 1
ATOM 1400 C CA . GLU A 1 176 ? 8.427 6.649 15.701 1.00 86.31 176 GLU A CA 1
ATOM 1401 C C . GLU A 1 176 ? 9.360 7.793 15.284 1.00 86.31 176 GLU A C 1
ATOM 1403 O O . GLU A 1 176 ? 10.577 7.647 15.293 1.00 86.31 176 GLU A O 1
ATOM 1408 N N . VAL A 1 177 ? 8.807 8.971 14.976 1.00 86.62 177 VAL A N 1
ATOM 1409 C CA . VAL A 1 177 ? 9.603 10.167 14.654 1.00 86.62 177 VAL A CA 1
ATOM 1410 C C . VAL A 1 177 ? 10.422 10.652 15.855 1.00 86.62 177 VAL A C 1
ATOM 1412 O O . VAL A 1 177 ? 11.524 11.155 15.671 1.00 86.62 177 VAL A O 1
ATOM 1415 N N . GLN A 1 178 ? 9.902 10.533 17.079 1.00 86.06 178 GLN A N 1
ATOM 1416 C CA . GLN A 1 178 ? 10.626 10.926 18.295 1.00 86.06 178 GLN A CA 1
ATOM 1417 C C . GLN A 1 178 ? 11.767 9.964 18.645 1.00 86.06 178 GLN A C 1
ATOM 1419 O O . GLN A 1 178 ? 12.750 10.397 19.241 1.00 86.06 178 GLN A O 1
ATOM 1424 N N . GLU A 1 179 ? 11.633 8.684 18.300 1.00 83.56 179 GLU A N 1
ATOM 1425 C CA . GLU A 1 179 ? 12.638 7.646 18.556 1.00 83.56 179 GLU A CA 1
ATOM 1426 C C . GLU A 1 179 ? 13.671 7.522 17.428 1.00 83.56 179 GLU A C 1
ATOM 1428 O O . GLU A 1 179 ? 14.788 7.057 17.662 1.00 83.56 179 GLU A O 1
ATOM 1433 N N . ALA A 1 180 ? 13.323 7.943 16.210 1.00 82.88 180 ALA A N 1
ATOM 1434 C CA . ALA A 1 180 ? 14.213 7.873 15.063 1.00 82.88 180 ALA A CA 1
ATOM 1435 C C . ALA A 1 180 ? 15.440 8.781 15.244 1.00 82.88 180 ALA A C 1
ATOM 1437 O O . ALA A 1 180 ? 15.336 10.002 15.348 1.00 82.88 180 ALA A O 1
ATOM 1438 N N . THR A 1 181 ? 16.628 8.177 15.211 1.00 82.25 181 THR A N 1
ATOM 1439 C CA . THR A 1 181 ? 17.912 8.897 15.213 1.00 82.25 181 THR A CA 1
ATOM 1440 C C . THR A 1 181 ? 18.264 9.468 13.842 1.00 82.25 181 THR A C 1
ATOM 1442 O O . THR A 1 181 ? 18.979 10.460 13.746 1.00 82.25 181 THR A O 1
ATOM 1445 N N . GLU A 1 182 ? 17.762 8.848 12.772 1.00 82.38 182 GLU A N 1
ATOM 1446 C CA . GLU A 1 182 ? 18.028 9.227 11.388 1.00 82.38 182 GLU A CA 1
ATOM 1447 C C . GLU A 1 182 ? 16.722 9.311 10.597 1.00 82.38 182 GLU A C 1
ATOM 1449 O O . GLU A 1 182 ? 15.911 8.387 10.602 1.00 82.38 182 GLU A O 1
ATOM 1454 N N . ALA A 1 183 ? 16.544 10.377 9.816 1.00 76.56 183 ALA A N 1
ATOM 1455 C CA . ALA A 1 183 ? 15.358 10.524 8.968 1.00 76.56 183 ALA A CA 1
ATOM 1456 C C . ALA A 1 183 ? 15.225 9.397 7.922 1.00 76.56 183 ALA A C 1
ATOM 1458 O O . ALA A 1 183 ? 14.121 9.067 7.492 1.00 76.56 183 ALA A O 1
ATOM 1459 N N . ASN A 1 184 ? 16.345 8.786 7.520 1.00 79.38 184 ASN A N 1
ATOM 1460 C CA . ASN A 1 184 ? 16.367 7.732 6.510 1.00 79.38 184 ASN A CA 1
ATOM 1461 C C . ASN A 1 184 ? 15.841 6.383 7.017 1.00 79.38 184 ASN A C 1
ATOM 1463 O O . ASN A 1 184 ? 15.445 5.570 6.180 1.00 79.38 184 ASN A O 1
ATOM 1467 N N . SER A 1 185 ? 15.831 6.131 8.331 1.00 79.44 185 SER A N 1
ATOM 1468 C CA . SER A 1 185 ? 15.360 4.866 8.917 1.00 79.44 185 SER A CA 1
ATOM 1469 C C . SER A 1 185 ? 13.855 4.861 9.208 1.00 79.44 185 SER A C 1
ATOM 1471 O O . SER A 1 185 ? 13.247 3.788 9.290 1.00 79.44 185 SER A O 1
ATOM 1473 N N . LEU A 1 186 ? 13.238 6.044 9.281 1.00 82.94 186 LEU A N 1
ATOM 1474 C CA . LEU A 1 186 ? 11.815 6.218 9.549 1.00 82.94 186 LEU A CA 1
ATOM 1475 C C . LEU A 1 186 ? 10.964 5.422 8.548 1.00 82.94 186 LEU A C 1
ATOM 1477 O O . LEU A 1 186 ? 11.142 5.528 7.333 1.00 82.94 186 LEU A O 1
ATOM 1481 N N . MET A 1 187 ? 10.020 4.628 9.058 1.00 80.38 187 MET A N 1
ATOM 1482 C CA . MET A 1 187 ? 9.082 3.816 8.266 1.00 80.38 187 MET A CA 1
ATOM 1483 C C . MET A 1 187 ? 9.707 2.746 7.354 1.00 80.38 187 MET A C 1
ATOM 1485 O O . MET A 1 187 ? 8.978 2.072 6.625 1.00 80.38 187 MET A O 1
ATOM 1489 N N . ARG A 1 188 ? 11.031 2.546 7.392 1.00 82.44 188 ARG A N 1
ATOM 1490 C CA . ARG A 1 188 ? 11.694 1.438 6.682 1.00 82.44 188 ARG A CA 1
ATOM 1491 C C . ARG A 1 188 ? 11.737 0.157 7.504 1.00 82.44 188 ARG A C 1
ATOM 1493 O O . ARG A 1 188 ? 11.846 -0.926 6.934 1.00 82.44 188 ARG A O 1
ATOM 1500 N N . ALA A 1 189 ? 11.680 0.281 8.826 1.00 81.44 189 ALA A N 1
ATOM 1501 C CA . ALA A 1 189 ? 11.699 -0.854 9.731 1.00 81.44 189 ALA A CA 1
ATOM 1502 C C . ALA A 1 189 ? 10.397 -1.671 9.647 1.00 81.44 189 ALA A C 1
ATOM 1504 O O . ALA A 1 189 ? 9.311 -1.152 9.381 1.00 81.44 189 ALA A O 1
ATOM 1505 N N . ASN A 1 190 ? 10.508 -2.975 9.896 1.00 82.94 190 ASN A N 1
ATOM 1506 C CA . ASN A 1 190 ? 9.360 -3.872 9.987 1.00 82.94 190 ASN A CA 1
ATOM 1507 C C . ASN A 1 190 ? 8.715 -3.769 11.381 1.00 82.94 190 ASN A C 1
ATOM 1509 O O . ASN A 1 190 ? 8.889 -4.653 12.217 1.00 82.94 190 ASN A O 1
ATOM 1513 N N . THR A 1 191 ? 8.029 -2.659 11.645 1.00 89.31 191 THR A N 1
ATOM 1514 C CA . THR A 1 191 ? 7.347 -2.379 12.912 1.00 89.31 191 THR A CA 1
ATOM 1515 C C . THR A 1 191 ? 5.848 -2.647 12.800 1.00 89.31 191 THR A C 1
ATOM 1517 O O . THR A 1 191 ? 5.292 -2.842 11.713 1.00 89.31 191 THR A O 1
ATOM 1520 N N . ALA A 1 192 ? 5.158 -2.663 13.943 1.00 91.25 192 ALA A N 1
ATOM 1521 C CA . ALA A 1 192 ? 3.712 -2.861 13.973 1.00 91.25 192 ALA A CA 1
ATOM 1522 C C . ALA A 1 192 ? 2.978 -1.803 13.130 1.00 91.25 192 ALA A C 1
ATOM 1524 O O . ALA A 1 192 ? 2.063 -2.132 12.372 1.00 91.25 192 ALA A O 1
ATOM 1525 N N . ILE A 1 193 ? 3.423 -0.545 13.198 1.00 92.06 193 ILE A N 1
ATOM 1526 C CA . ILE A 1 193 ? 2.805 0.565 12.472 1.00 92.06 193 ILE A CA 1
ATOM 1527 C C . ILE A 1 193 ? 3.030 0.482 10.955 1.00 92.06 193 ILE A C 1
ATOM 1529 O O . ILE A 1 193 ? 2.076 0.676 10.200 1.00 92.06 193 ILE A O 1
ATOM 1533 N N . THR A 1 194 ? 4.228 0.119 10.473 1.00 90.44 194 THR A N 1
ATOM 1534 C CA . THR A 1 194 ? 4.484 0.003 9.023 1.00 90.44 194 THR A CA 1
ATOM 1535 C C . THR A 1 194 ? 3.664 -1.123 8.391 1.00 90.44 194 THR A C 1
ATOM 1537 O O . THR A 1 194 ? 3.094 -0.949 7.304 1.00 90.44 194 THR A O 1
ATOM 1540 N N . ARG A 1 195 ? 3.507 -2.252 9.096 1.00 90.94 195 ARG A N 1
ATOM 1541 C CA . ARG A 1 195 ? 2.631 -3.355 8.666 1.00 90.94 195 ARG A CA 1
ATOM 1542 C C . ARG A 1 195 ? 1.152 -2.971 8.698 1.00 90.94 195 ARG A C 1
ATOM 1544 O O . ARG A 1 195 ? 0.428 -3.274 7.744 1.00 90.94 195 ARG A O 1
ATOM 1551 N N . MET A 1 196 ? 0.698 -2.267 9.737 1.00 92.12 196 MET A N 1
ATOM 1552 C CA . MET A 1 196 ? -0.686 -1.784 9.819 1.00 92.12 196 MET A CA 1
ATOM 1553 C C . MET A 1 196 ? -1.013 -0.773 8.716 1.00 92.12 196 MET A C 1
ATOM 1555 O O . MET A 1 196 ? -2.042 -0.912 8.060 1.00 92.12 196 MET A O 1
ATOM 1559 N N . MET A 1 197 ? -0.123 0.177 8.422 1.00 90.94 197 MET A N 1
ATOM 1560 C CA . MET A 1 197 ? -0.319 1.135 7.327 1.00 90.94 197 MET A CA 1
ATOM 1561 C C . MET A 1 197 ? -0.323 0.464 5.952 1.00 90.94 197 MET A C 1
ATOM 1563 O O . MET A 1 197 ? -1.145 0.797 5.099 1.00 90.94 197 MET A O 1
ATOM 1567 N N . THR A 1 198 ? 0.545 -0.529 5.741 1.00 89.12 198 THR A N 1
ATOM 1568 C CA . THR A 1 198 ? 0.523 -1.339 4.512 1.00 89.12 198 THR A CA 1
ATOM 1569 C C . THR A 1 198 ? -0.812 -2.070 4.365 1.00 89.12 198 THR A C 1
ATOM 1571 O O . THR A 1 198 ? -1.389 -2.098 3.278 1.00 89.12 198 THR A O 1
ATOM 1574 N N . THR A 1 199 ? -1.333 -2.624 5.463 1.00 89.25 199 THR A N 1
ATOM 1575 C CA . THR A 1 199 ? -2.635 -3.306 5.493 1.00 89.25 199 THR A CA 1
ATOM 1576 C C . THR A 1 199 ? -3.783 -2.329 5.241 1.00 89.25 199 THR A C 1
ATOM 1578 O O . THR A 1 199 ? -4.684 -2.633 4.465 1.00 89.25 199 THR A O 1
ATOM 1581 N N . TYR A 1 200 ? -3.721 -1.128 5.815 1.00 89.56 200 TYR A N 1
ATOM 1582 C CA . TYR A 1 200 ? -4.690 -0.059 5.589 1.00 89.56 200 TYR A CA 1
ATOM 1583 C C . TYR A 1 200 ? -4.774 0.335 4.109 1.00 89.56 200 TYR A C 1
ATOM 1585 O O . TYR A 1 200 ? -5.860 0.352 3.538 1.00 89.56 200 TYR A O 1
ATOM 1593 N N . CYS A 1 201 ? -3.637 0.561 3.443 1.00 86.06 201 CYS A N 1
ATOM 1594 C CA . CYS A 1 201 ? -3.607 0.906 2.016 1.00 86.06 201 CYS A CA 1
ATOM 1595 C C . CYS A 1 201 ? -4.171 -0.199 1.104 1.00 86.06 201 CYS A C 1
ATOM 1597 O O . CYS A 1 201 ? -4.562 0.080 -0.027 1.00 86.06 201 CYS A O 1
ATOM 1599 N N . ARG A 1 202 ? -4.218 -1.448 1.584 1.00 84.88 202 ARG A N 1
ATOM 1600 C CA . ARG A 1 202 ? -4.796 -2.594 0.870 1.00 84.88 202 ARG A CA 1
ATOM 1601 C C . ARG A 1 202 ? -6.290 -2.785 1.133 1.00 84.88 202 ARG A C 1
ATOM 1603 O O . ARG A 1 202 ? -6.872 -3.691 0.546 1.00 84.88 202 ARG A O 1
ATOM 1610 N N . ARG A 1 203 ? -6.927 -1.969 1.975 1.00 84.12 203 ARG A N 1
ATOM 1611 C CA . ARG A 1 203 ? -8.386 -1.988 2.166 1.00 84.12 203 ARG A CA 1
ATOM 1612 C C . ARG A 1 203 ? -9.124 -1.548 0.903 1.00 84.12 203 ARG A C 1
ATOM 1614 O O . ARG A 1 203 ? -8.542 -0.894 0.039 1.00 84.12 203 ARG A O 1
ATOM 1621 N N . GLY A 1 204 ? -10.416 -1.871 0.821 1.00 79.81 204 GLY A N 1
ATOM 1622 C CA . GLY A 1 204 ? -11.260 -1.592 -0.352 1.00 79.81 204 GLY A CA 1
ATOM 1623 C C . GLY A 1 204 ? -11.133 -0.152 -0.875 1.00 79.81 204 GLY A C 1
ATOM 1624 O O . GLY A 1 204 ? -10.753 0.025 -2.034 1.00 79.81 204 GLY A O 1
ATOM 1625 N N . PRO A 1 205 ? -11.322 0.877 -0.024 1.00 79.62 205 PRO A N 1
ATOM 1626 C CA . PRO A 1 205 ? -11.156 2.274 -0.433 1.00 79.62 205 PRO A CA 1
ATOM 1627 C C . PRO A 1 205 ? -9.746 2.615 -0.952 1.00 79.62 205 PRO A C 1
ATOM 1629 O O . PRO A 1 205 ? -9.596 3.396 -1.890 1.00 79.62 205 PRO A O 1
ATOM 1632 N N . GLY A 1 206 ? -8.698 2.018 -0.372 1.00 81.50 206 GLY A N 1
ATOM 1633 C CA . GLY A 1 206 ? -7.314 2.207 -0.817 1.00 81.50 206 GLY A CA 1
ATOM 1634 C C . GLY A 1 206 ? -7.052 1.592 -2.194 1.00 81.50 206 GLY A C 1
ATOM 1635 O O . GLY A 1 206 ? -6.445 2.230 -3.056 1.00 81.50 206 GLY A O 1
ATOM 1636 N N . GLN A 1 207 ? -7.576 0.389 -2.439 1.00 82.75 207 GLN A N 1
ATOM 1637 C CA . GLN A 1 207 ? -7.494 -0.263 -3.748 1.00 82.75 207 GLN A CA 1
ATOM 1638 C C . GLN A 1 207 ? -8.254 0.521 -4.823 1.00 82.75 207 GLN A C 1
ATOM 1640 O O . GLN A 1 207 ? -7.743 0.717 -5.926 1.00 82.75 207 GLN A O 1
ATOM 1645 N N . GLU A 1 208 ? -9.454 1.008 -4.502 1.00 82.38 208 GLU A N 1
ATOM 1646 C CA . GLU A 1 208 ? -10.272 1.811 -5.413 1.00 82.38 208 GLU A CA 1
ATOM 1647 C C . GLU A 1 208 ? -9.600 3.146 -5.758 1.00 82.38 208 GLU A C 1
ATOM 1649 O O . GLU A 1 208 ? -9.593 3.567 -6.920 1.00 82.38 208 GLU A O 1
ATOM 1654 N N . TYR A 1 209 ? -8.936 3.773 -4.784 1.00 82.88 209 TYR A N 1
ATOM 1655 C CA . TYR A 1 209 ? -8.105 4.947 -5.031 1.00 82.88 209 TYR A CA 1
ATOM 1656 C C . TYR A 1 209 ? -6.965 4.646 -6.014 1.00 82.88 209 TYR A C 1
ATOM 1658 O O . TYR A 1 209 ? -6.783 5.379 -6.983 1.00 82.88 209 TYR A O 1
ATOM 1666 N N . VAL A 1 210 ? -6.213 3.556 -5.822 1.00 85.19 210 VAL A N 1
ATOM 1667 C CA . VAL A 1 210 ? -5.117 3.195 -6.741 1.00 85.19 210 VAL A CA 1
ATOM 1668 C C . VAL A 1 210 ? -5.654 2.883 -8.140 1.00 85.19 210 VAL A C 1
ATOM 1670 O O . VAL A 1 210 ? -5.088 3.348 -9.130 1.00 85.19 210 VAL A O 1
ATOM 1673 N N . LYS A 1 211 ? -6.772 2.153 -8.235 1.00 87.44 211 LYS A N 1
ATOM 1674 C CA . LYS A 1 211 ? -7.418 1.816 -9.509 1.00 87.44 211 LYS A CA 1
ATOM 1675 C C . LYS A 1 211 ? -7.901 3.060 -10.253 1.00 87.44 211 LYS A C 1
ATOM 1677 O O . LYS A 1 211 ? -7.666 3.169 -11.450 1.00 87.44 211 LYS A O 1
ATOM 1682 N N . SER A 1 212 ? -8.542 4.003 -9.569 1.00 85.38 212 SER A N 1
ATOM 1683 C CA . SER A 1 212 ? -8.991 5.256 -10.192 1.00 85.38 212 SER A CA 1
ATOM 1684 C C . SER A 1 212 ? -7.825 6.176 -10.566 1.00 85.38 212 SER A C 1
ATOM 1686 O O . SER A 1 212 ? -7.865 6.819 -11.610 1.00 85.38 212 SER A O 1
ATOM 1688 N N . ALA A 1 213 ? -6.763 6.209 -9.755 1.00 87.12 213 ALA A N 1
ATOM 1689 C CA . ALA A 1 213 ? -5.598 7.052 -10.000 1.00 87.12 213 ALA A CA 1
ATOM 1690 C C . ALA A 1 213 ? -4.713 6.554 -11.152 1.00 87.12 213 ALA A C 1
ATOM 1692 O O . ALA A 1 213 ? -4.217 7.362 -11.936 1.00 87.12 213 ALA A O 1
ATOM 1693 N N . LEU A 1 214 ? -4.471 5.242 -11.225 1.00 90.88 214 LEU A N 1
ATOM 1694 C CA . LEU A 1 214 ? -3.465 4.652 -12.114 1.00 90.88 214 LEU A CA 1
ATOM 1695 C C . LEU A 1 214 ? -4.037 3.674 -13.139 1.00 90.88 214 LEU A C 1
ATOM 1697 O O . LEU A 1 214 ? -3.331 3.334 -14.082 1.00 90.88 214 LEU A O 1
ATOM 1701 N N . GLY A 1 215 ? -5.285 3.225 -12.990 1.00 92.56 215 GLY A N 1
ATOM 1702 C CA . GLY A 1 215 ? -5.848 2.144 -13.803 1.00 92.56 215 GLY A CA 1
ATOM 1703 C C . GLY A 1 215 ? -5.820 2.427 -15.302 1.00 92.56 215 GLY A C 1
ATOM 1704 O O . GLY A 1 215 ? -5.422 1.560 -16.070 1.00 92.56 215 GLY A O 1
ATOM 1705 N N . GLU A 1 216 ? -6.160 3.649 -15.716 1.00 91.94 216 GLU A N 1
ATOM 1706 C CA . GLU A 1 216 ? -6.109 4.058 -17.128 1.00 91.94 216 GLU A CA 1
ATOM 1707 C C . GLU A 1 216 ? -4.676 4.024 -17.681 1.00 91.94 216 GLU A C 1
ATOM 1709 O O . GLU A 1 216 ? -4.429 3.469 -18.746 1.00 91.94 216 GLU A O 1
ATOM 1714 N N . VAL A 1 217 ? -3.704 4.557 -16.933 1.00 92.75 217 VAL A N 1
ATOM 1715 C CA . VAL A 1 217 ? -2.301 4.601 -17.377 1.00 92.75 217 VAL A CA 1
ATOM 1716 C C . VAL A 1 217 ? -1.705 3.199 -17.443 1.00 92.75 217 VAL A C 1
ATOM 1718 O O . VAL A 1 217 ? -1.014 2.870 -18.401 1.00 92.75 217 VAL A O 1
ATOM 1721 N N . VAL A 1 218 ? -2.013 2.350 -16.459 1.00 93.94 218 VAL A N 1
ATOM 1722 C CA . VAL A 1 218 ? -1.614 0.938 -16.476 1.00 93.94 218 VAL A CA 1
ATOM 1723 C C . VAL A 1 218 ? -2.225 0.229 -17.683 1.00 93.94 218 VAL A C 1
ATOM 1725 O O . VAL A 1 218 ? -1.513 -0.495 -18.368 1.00 93.94 218 VAL A O 1
ATOM 1728 N N . GLN A 1 219 ? -3.499 0.475 -17.999 1.00 94.38 219 GLN A N 1
ATOM 1729 C CA . GLN A 1 219 ? -4.140 -0.111 -19.176 1.00 94.38 219 GLN A CA 1
ATOM 1730 C C . GLN A 1 219 ? -3.477 0.348 -20.483 1.00 94.38 219 GLN A C 1
ATOM 1732 O O . GLN A 1 219 ? -3.256 -0.472 -21.372 1.00 94.38 219 GLN A O 1
ATOM 1737 N N . ASN A 1 220 ? -3.100 1.626 -20.581 1.00 92.62 220 ASN A N 1
ATOM 1738 C CA . ASN A 1 220 ? -2.379 2.157 -21.739 1.00 92.62 220 ASN A CA 1
ATOM 1739 C C . ASN A 1 220 ? -1.006 1.489 -21.897 1.00 92.62 220 ASN A C 1
ATOM 1741 O O . ASN A 1 220 ? -0.644 1.087 -23.001 1.00 92.62 220 ASN A O 1
ATOM 1745 N N . ILE A 1 221 ? -0.274 1.296 -20.795 1.00 93.00 221 ILE A N 1
ATOM 1746 C CA . ILE A 1 221 ? 1.007 0.575 -20.796 1.00 93.00 221 ILE A CA 1
ATOM 1747 C C . ILE A 1 221 ? 0.806 -0.887 -21.217 1.00 93.00 221 ILE A C 1
ATOM 1749 O O . ILE A 1 221 ? 1.571 -1.392 -22.030 1.00 93.00 221 ILE A O 1
ATOM 1753 N N . LEU A 1 222 ? -0.233 -1.561 -20.717 1.00 92.62 222 LEU A N 1
ATOM 1754 C CA . LEU A 1 222 ? -0.544 -2.947 -21.089 1.00 92.62 222 LEU A CA 1
ATOM 1755 C C . LEU A 1 222 ? -0.957 -3.093 -22.561 1.00 92.62 222 LEU A C 1
ATOM 1757 O O . LEU A 1 222 ? -0.740 -4.146 -23.149 1.00 92.62 222 LEU A O 1
ATOM 1761 N N . SER A 1 223 ? -1.548 -2.054 -23.155 1.00 93.12 223 SER A N 1
ATOM 1762 C CA . SER A 1 223 ? -1.905 -2.031 -24.579 1.00 93.12 223 SER A CA 1
ATOM 1763 C C . SER A 1 223 ? -0.722 -1.747 -25.512 1.00 93.12 223 SER A C 1
ATOM 1765 O O . SER A 1 223 ? -0.848 -1.888 -26.728 1.00 93.12 223 SER A O 1
ATOM 1767 N N . TYR A 1 224 ? 0.426 -1.335 -24.965 1.00 92.75 224 TYR A N 1
ATOM 1768 C CA . TYR A 1 224 ? 1.623 -1.070 -25.748 1.00 92.75 224 TYR A CA 1
ATOM 1769 C C . TYR A 1 224 ? 2.306 -2.387 -26.141 1.00 92.75 224 TYR A C 1
ATOM 1771 O O . TYR A 1 224 ? 2.893 -3.078 -25.316 1.00 92.75 224 TYR A O 1
ATOM 1779 N N . ASP A 1 225 ? 2.244 -2.715 -27.430 1.00 88.94 225 ASP A N 1
ATOM 1780 C CA . ASP A 1 225 ? 2.666 -4.010 -27.990 1.00 88.94 225 ASP A CA 1
ATOM 1781 C C . ASP A 1 225 ? 4.197 -4.188 -28.112 1.00 88.94 225 ASP A C 1
ATOM 1783 O O . ASP A 1 225 ? 4.702 -5.268 -28.411 1.00 88.94 225 ASP A O 1
ATOM 1787 N N . LYS A 1 226 ? 4.986 -3.127 -27.897 1.00 87.94 226 LYS A N 1
ATOM 1788 C CA . LYS A 1 226 ? 6.448 -3.171 -28.074 1.00 87.94 226 LYS A CA 1
ATOM 1789 C C . LYS A 1 226 ? 7.179 -3.263 -26.734 1.00 87.94 226 LYS A C 1
ATOM 1791 O O . LYS A 1 226 ? 6.705 -2.813 -25.698 1.00 87.94 226 LYS A O 1
ATOM 1796 N N . SER A 1 227 ? 8.404 -3.783 -26.766 1.00 87.81 227 SER A N 1
ATOM 1797 C CA . SER A 1 227 ? 9.275 -3.811 -25.586 1.00 87.81 227 SER A CA 1
ATOM 1798 C C . SER A 1 227 ? 9.728 -2.401 -25.182 1.00 87.81 227 SER A C 1
ATOM 1800 O O . SER A 1 227 ? 10.159 -1.610 -26.025 1.00 87.81 227 SER A O 1
ATOM 1802 N N . LEU A 1 228 ? 9.663 -2.112 -23.880 1.00 91.56 228 LEU A N 1
ATOM 1803 C CA . LEU A 1 228 ? 10.219 -0.912 -23.239 1.00 91.56 228 LEU A CA 1
ATOM 1804 C C . LEU A 1 228 ? 11.568 -1.192 -22.550 1.00 91.56 228 LEU A C 1
ATOM 1806 O O . LEU A 1 228 ? 12.031 -0.378 -21.757 1.00 91.56 228 LEU A O 1
ATOM 1810 N N . GLU A 1 229 ? 12.197 -2.341 -22.823 1.00 91.88 229 GLU A N 1
ATOM 1811 C CA . GLU A 1 229 ? 13.489 -2.698 -22.231 1.00 91.88 229 GLU A CA 1
ATOM 1812 C C . GLU A 1 229 ? 14.580 -1.718 -22.684 1.00 91.88 229 GLU A C 1
ATOM 1814 O O . GLU A 1 229 ? 14.697 -1.423 -23.879 1.00 91.88 229 GLU A O 1
ATOM 1819 N N . ILE A 1 230 ? 15.364 -1.232 -21.722 1.00 93.06 230 ILE A N 1
ATOM 1820 C CA . ILE A 1 230 ? 16.449 -0.259 -21.921 1.00 93.06 230 ILE A CA 1
ATOM 1821 C C . ILE A 1 230 ? 17.819 -0.832 -21.549 1.00 93.06 230 ILE A C 1
ATOM 1823 O O . ILE A 1 230 ? 18.830 -0.198 -21.837 1.00 93.06 230 ILE A O 1
ATOM 1827 N N . ASP A 1 231 ? 17.865 -2.007 -20.915 1.00 92.69 231 ASP A N 1
ATOM 1828 C CA . ASP A 1 231 ? 19.112 -2.685 -20.575 1.00 92.69 231 ASP A CA 1
ATOM 1829 C C . ASP A 1 231 ? 19.816 -3.190 -21.854 1.00 92.69 231 ASP A C 1
ATOM 1831 O O . ASP A 1 231 ? 19.292 -4.095 -22.520 1.00 92.69 231 ASP A O 1
ATOM 1835 N N . PRO A 1 232 ? 21.009 -2.659 -22.202 1.00 90.62 232 PRO A N 1
ATOM 1836 C CA . PRO A 1 232 ? 21.725 -3.037 -23.418 1.00 90.62 232 PRO A CA 1
ATOM 1837 C C . PRO A 1 232 ? 21.972 -4.544 -23.527 1.00 90.62 232 PRO A C 1
ATOM 1839 O O . PRO A 1 232 ? 21.894 -5.101 -24.621 1.00 90.62 232 PRO A O 1
ATOM 1842 N N . LEU A 1 233 ? 22.231 -5.219 -22.400 1.00 91.12 233 LEU A N 1
ATOM 1843 C CA . LEU A 1 233 ? 22.497 -6.658 -22.374 1.00 91.12 233 LEU A CA 1
ATOM 1844 C C . LEU A 1 233 ? 21.276 -7.469 -22.795 1.00 91.12 233 LEU A C 1
ATOM 1846 O O . LEU A 1 233 ? 21.383 -8.377 -23.619 1.00 91.12 233 LEU A O 1
ATOM 1850 N N . LYS A 1 234 ? 20.109 -7.135 -22.244 1.00 91.31 234 LYS A N 1
ATOM 1851 C CA . LYS A 1 234 ? 18.863 -7.842 -22.550 1.00 91.31 234 LYS A CA 1
ATOM 1852 C C . LYS A 1 234 ? 18.410 -7.588 -23.981 1.00 91.31 234 LYS A C 1
ATOM 1854 O O . LYS A 1 234 ? 17.976 -8.524 -24.644 1.00 91.31 234 LYS A O 1
ATOM 1859 N N . ILE A 1 235 ? 18.573 -6.361 -24.478 1.00 91.31 235 ILE A N 1
ATOM 1860 C CA . ILE A 1 235 ? 18.293 -6.028 -25.882 1.00 91.31 235 ILE A CA 1
ATOM 1861 C C . ILE A 1 235 ? 19.218 -6.829 -26.802 1.00 91.31 235 ILE A C 1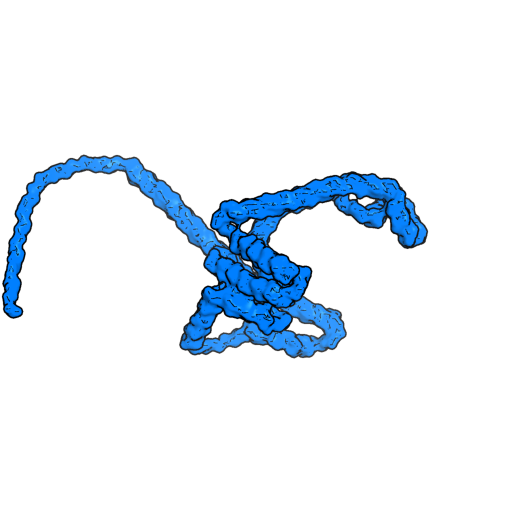
ATOM 1863 O O . ILE A 1 235 ? 18.762 -7.427 -27.773 1.00 91.31 235 ILE A O 1
ATOM 1867 N N . PHE A 1 236 ? 20.512 -6.893 -26.486 1.00 89.50 236 PHE A N 1
ATOM 1868 C CA . PHE A 1 236 ? 21.472 -7.664 -27.269 1.00 89.50 236 PHE A CA 1
ATOM 1869 C C . PHE A 1 236 ? 21.162 -9.169 -27.248 1.00 89.50 236 PHE A C 1
ATOM 1871 O O . PHE A 1 236 ? 21.261 -9.836 -28.277 1.00 89.50 236 PHE A O 1
ATOM 1878 N N . HIS A 1 237 ? 20.724 -9.708 -26.107 1.00 89.38 237 HIS A N 1
ATOM 1879 C CA . HIS A 1 237 ? 20.233 -11.084 -26.009 1.00 89.38 237 HIS A CA 1
ATOM 1880 C C . HIS A 1 237 ? 18.992 -11.324 -26.884 1.00 89.38 237 HIS A C 1
ATOM 1882 O O . HIS A 1 237 ? 18.986 -12.276 -27.661 1.00 89.38 237 HIS A O 1
ATOM 1888 N N . GLU A 1 238 ? 17.996 -10.434 -26.846 1.00 88.81 238 GLU A N 1
ATOM 1889 C CA . GLU A 1 238 ? 16.800 -10.488 -27.704 1.00 88.81 238 GLU A CA 1
ATOM 1890 C C . GLU A 1 238 ? 17.179 -10.462 -29.201 1.00 88.81 238 GLU A C 1
ATOM 1892 O O . GLU A 1 238 ? 16.608 -11.187 -30.019 1.00 88.81 238 GLU A O 1
ATOM 1897 N N . MET A 1 239 ? 18.190 -9.670 -29.574 1.00 88.00 239 MET A N 1
ATOM 1898 C CA . MET A 1 239 ? 18.724 -9.629 -30.939 1.00 88.00 239 MET A CA 1
ATOM 1899 C C . MET A 1 239 ? 19.435 -10.932 -31.338 1.00 88.00 239 MET A C 1
ATOM 1901 O O . MET A 1 239 ? 19.291 -11.376 -32.481 1.00 88.00 239 MET A O 1
ATOM 1905 N N . MET A 1 240 ? 20.177 -11.563 -30.420 1.00 87.88 240 MET A N 1
ATOM 1906 C CA . MET A 1 240 ? 20.789 -12.877 -30.654 1.00 87.88 240 MET A CA 1
ATOM 1907 C C . MET A 1 240 ? 19.729 -13.966 -30.847 1.00 87.88 240 MET A C 1
ATOM 1909 O O . MET A 1 240 ? 19.842 -14.764 -31.773 1.00 87.88 240 MET A O 1
ATOM 1913 N N . GLU A 1 241 ? 18.680 -13.981 -30.022 1.00 88.44 241 GLU A N 1
ATOM 1914 C CA . GLU A 1 241 ? 17.570 -14.939 -30.131 1.00 88.44 241 GLU A CA 1
ATOM 1915 C C . GLU A 1 241 ? 16.804 -14.794 -31.453 1.00 88.44 241 GLU A C 1
ATOM 1917 O O . GLU A 1 241 ? 16.371 -15.782 -32.044 1.00 88.44 241 GLU A O 1
ATOM 1922 N N . ARG A 1 242 ? 16.704 -13.566 -31.972 1.00 87.75 242 ARG A N 1
ATOM 1923 C CA . ARG A 1 242 ? 16.124 -13.270 -33.291 1.00 87.75 242 ARG A CA 1
ATOM 1924 C C . ARG A 1 242 ? 17.079 -13.506 -34.465 1.00 87.75 242 ARG A C 1
ATOM 1926 O O . ARG A 1 242 ? 16.729 -13.167 -35.594 1.00 87.75 242 ARG A O 1
ATOM 1933 N N . ASN A 1 243 ? 18.268 -14.064 -34.225 1.00 84.12 243 ASN A N 1
ATOM 1934 C CA . ASN A 1 243 ? 19.329 -14.272 -35.219 1.00 84.12 243 ASN A CA 1
ATOM 1935 C C . ASN A 1 243 ? 19.773 -12.987 -35.953 1.00 84.12 243 ASN A C 1
ATOM 1937 O O . ASN A 1 243 ? 20.274 -13.054 -37.073 1.00 84.12 243 ASN A O 1
ATOM 1941 N N . GLN A 1 244 ? 19.604 -11.813 -35.335 1.00 83.38 244 GLN A N 1
ATOM 1942 C CA . GLN A 1 244 ? 20.023 -10.524 -35.905 1.00 83.38 244 GLN A CA 1
ATOM 1943 C C . GLN A 1 244 ? 21.510 -10.242 -35.656 1.00 83.38 244 GLN A C 1
ATOM 1945 O O . GLN A 1 244 ? 22.132 -9.491 -36.403 1.00 83.38 244 GLN A O 1
ATOM 1950 N N . VAL A 1 245 ? 22.088 -10.854 -34.616 1.00 82.88 245 VAL A N 1
ATOM 1951 C CA . VAL A 1 245 ? 23.503 -10.720 -34.251 1.00 82.88 245 VAL A CA 1
ATOM 1952 C C . VAL A 1 245 ? 24.090 -12.097 -33.966 1.00 82.88 245 VAL A C 1
ATOM 1954 O O . VAL A 1 245 ? 23.450 -12.953 -33.354 1.00 82.88 245 VAL A O 1
ATOM 1957 N N . ARG A 1 246 ? 25.332 -12.324 -34.406 1.00 78.94 246 ARG A N 1
ATOM 1958 C CA . ARG A 1 246 ? 26.044 -13.576 -34.144 1.00 78.94 246 ARG A CA 1
ATOM 1959 C C . ARG A 1 246 ? 26.453 -13.645 -32.676 1.00 78.94 246 ARG A C 1
ATOM 1961 O O . ARG A 1 246 ? 27.083 -12.723 -32.166 1.00 78.94 246 ARG A O 1
ATOM 1968 N N . ARG A 1 247 ? 26.159 -14.773 -32.030 1.00 78.50 247 ARG A N 1
ATOM 1969 C CA . ARG A 1 247 ? 26.568 -15.030 -30.647 1.00 78.50 247 ARG A CA 1
ATOM 1970 C C . ARG A 1 247 ? 28.100 -14.978 -30.516 1.00 78.50 247 ARG A C 1
ATOM 1972 O O . ARG A 1 247 ? 28.773 -15.762 -31.193 1.00 78.50 247 ARG A O 1
ATOM 1979 N N . PRO A 1 248 ? 28.655 -14.096 -29.666 1.00 77.12 248 PRO A N 1
ATOM 1980 C CA . PRO A 1 248 ? 30.082 -14.087 -29.359 1.00 77.12 248 PRO A CA 1
ATOM 1981 C C . PRO A 1 248 ? 30.509 -15.389 -28.670 1.00 77.12 248 PRO A C 1
ATOM 1983 O O . PRO A 1 248 ? 29.747 -15.963 -27.891 1.00 77.12 248 PRO A O 1
ATOM 1986 N N . SER A 1 249 ? 31.735 -15.845 -28.939 1.00 73.62 249 SER A N 1
ATOM 1987 C CA . SER A 1 249 ? 32.272 -17.101 -28.393 1.00 73.62 249 SER A CA 1
ATOM 1988 C C . SER A 1 249 ? 32.533 -17.049 -26.882 1.00 73.62 249 SER A C 1
ATOM 1990 O O . SER A 1 249 ? 32.500 -18.085 -26.225 1.00 73.62 249 SER A O 1
ATOM 1992 N N . GLU A 1 250 ? 32.776 -15.858 -26.324 1.00 76.62 250 GLU A N 1
ATOM 1993 C CA . GLU A 1 250 ? 33.108 -15.669 -24.909 1.00 76.62 250 GLU A CA 1
ATOM 1994 C C . GLU A 1 250 ? 32.041 -14.854 -24.160 1.00 76.62 250 GLU A C 1
ATOM 1996 O O . GLU A 1 250 ? 31.610 -13.815 -24.662 1.00 76.62 250 GLU A O 1
ATOM 2001 N N . PRO A 1 251 ? 31.666 -15.236 -22.923 1.00 71.69 251 PRO A N 1
ATOM 2002 C CA . PRO A 1 251 ? 30.651 -14.523 -22.142 1.00 71.69 251 PRO A CA 1
ATOM 2003 C C . PRO A 1 251 ? 30.992 -13.057 -21.840 1.00 71.69 251 PRO A C 1
ATOM 2005 O O . PRO A 1 251 ? 30.103 -12.212 -21.833 1.00 71.69 251 PRO A O 1
ATOM 2008 N N . LYS A 1 252 ? 32.273 -12.733 -21.610 1.00 74.50 252 LYS A N 1
ATOM 2009 C CA . LYS A 1 252 ? 32.712 -11.352 -21.327 1.00 74.50 252 LYS A CA 1
ATOM 2010 C C . LYS A 1 252 ? 32.621 -10.451 -22.559 1.00 74.50 252 LYS A C 1
ATOM 2012 O O . LYS A 1 252 ? 32.253 -9.288 -22.433 1.00 74.50 252 LYS A O 1
ATOM 2017 N N . ALA A 1 253 ? 32.858 -11.016 -23.742 1.00 76.50 253 ALA A N 1
ATOM 2018 C CA . ALA A 1 253 ? 32.729 -10.303 -25.006 1.00 76.50 253 ALA A CA 1
ATOM 2019 C C . ALA A 1 253 ? 31.272 -9.908 -25.312 1.00 76.50 253 ALA A C 1
ATOM 2021 O O . ALA A 1 253 ? 31.046 -8.982 -26.081 1.00 76.50 253 ALA A O 1
ATOM 2022 N N . ILE A 1 254 ? 30.277 -10.565 -24.697 1.00 79.00 254 ILE A N 1
ATOM 2023 C CA . ILE A 1 254 ? 28.855 -10.225 -24.866 1.00 79.00 254 ILE A CA 1
ATOM 2024 C C . ILE A 1 254 ? 28.542 -8.854 -24.262 1.00 79.00 254 ILE A C 1
ATOM 2026 O O . ILE A 1 254 ? 27.808 -8.085 -24.873 1.00 79.00 254 ILE A O 1
ATOM 2030 N N . LEU A 1 255 ? 29.114 -8.521 -23.100 1.00 81.50 255 LEU A N 1
ATOM 2031 C CA . LEU A 1 255 ? 28.890 -7.225 -22.454 1.00 81.50 255 LEU A CA 1
ATOM 2032 C C . LEU A 1 255 ? 29.471 -6.080 -23.286 1.00 81.50 255 LEU A C 1
ATOM 2034 O O . LEU A 1 255 ? 28.777 -5.103 -23.554 1.00 81.50 255 LEU A O 1
ATOM 2038 N N . GLU A 1 256 ? 30.719 -6.225 -23.731 1.00 81.38 256 GLU A N 1
ATOM 2039 C CA . GLU A 1 256 ? 31.377 -5.224 -24.575 1.00 81.38 256 GLU A CA 1
ATOM 2040 C C . GLU A 1 256 ? 30.703 -5.107 -25.946 1.00 81.38 256 GLU A C 1
ATOM 2042 O O . GLU A 1 256 ? 30.527 -4.001 -26.455 1.00 81.38 256 GLU A O 1
ATOM 2047 N N . ALA A 1 257 ? 30.271 -6.225 -26.536 1.00 81.12 257 ALA A N 1
ATOM 2048 C CA . ALA A 1 257 ? 29.527 -6.207 -27.790 1.00 81.12 257 ALA A CA 1
ATOM 2049 C C . ALA A 1 257 ? 28.164 -5.520 -27.625 1.00 81.12 257 ALA A C 1
ATOM 2051 O O . ALA A 1 257 ? 27.817 -4.675 -28.444 1.00 81.12 257 ALA A O 1
ATOM 2052 N N . ALA A 1 258 ? 27.422 -5.816 -26.555 1.00 83.25 258 ALA A N 1
ATOM 2053 C CA . ALA A 1 258 ? 26.127 -5.202 -26.269 1.00 83.25 258 ALA A CA 1
ATOM 2054 C C . ALA A 1 258 ? 26.234 -3.687 -26.053 1.00 83.25 258 ALA A C 1
ATOM 2056 O O . ALA A 1 258 ? 25.416 -2.931 -26.575 1.00 83.25 258 ALA A O 1
ATOM 2057 N N . GLN A 1 259 ? 27.259 -3.242 -25.322 1.00 84.44 259 GLN A N 1
ATOM 2058 C CA . GLN A 1 259 ? 27.494 -1.828 -25.031 1.00 84.44 259 GLN A CA 1
ATOM 2059 C C . GLN A 1 259 ? 28.016 -1.023 -26.216 1.00 84.44 259 GLN A C 1
ATOM 2061 O O . GLN A 1 259 ? 27.902 0.191 -26.177 1.00 84.44 259 GLN A O 1
ATOM 2066 N N . ASN A 1 260 ? 28.591 -1.656 -27.241 1.00 86.25 260 ASN A N 1
ATOM 2067 C CA . ASN A 1 260 ? 29.140 -0.960 -28.410 1.00 86.25 260 ASN A CA 1
ATOM 2068 C C . ASN A 1 260 ? 28.286 -1.139 -29.677 1.00 86.25 260 ASN A C 1
ATOM 2070 O O . ASN A 1 260 ? 28.577 -0.533 -30.707 1.00 86.25 260 ASN A O 1
ATOM 2074 N N . HIS A 1 261 ? 27.228 -1.958 -29.636 1.00 87.62 261 HIS A N 1
ATOM 2075 C CA . HIS A 1 261 ? 26.424 -2.247 -30.821 1.00 87.62 261 HIS A CA 1
ATOM 2076 C C . HIS A 1 261 ? 25.542 -1.042 -31.212 1.00 87.62 261 HIS A C 1
ATOM 2078 O O . HIS A 1 261 ? 24.693 -0.624 -30.417 1.00 87.62 261 HIS A O 1
ATOM 2084 N N . PRO A 1 262 ? 25.654 -0.496 -32.439 1.00 87.88 262 PRO A N 1
ATOM 2085 C CA . PRO A 1 262 ? 24.932 0.717 -32.837 1.00 87.88 262 PRO A CA 1
ATOM 2086 C C . PRO A 1 262 ? 23.408 0.529 -32.802 1.00 87.88 262 PRO A C 1
ATOM 2088 O O . PRO A 1 262 ? 22.695 1.352 -32.239 1.00 87.88 262 PRO A O 1
ATOM 2091 N N . THR A 1 263 ? 22.903 -0.614 -33.271 1.00 87.25 263 THR A N 1
ATOM 2092 C CA . THR A 1 263 ? 21.458 -0.910 -33.275 1.00 87.25 263 THR A CA 1
ATOM 2093 C C . THR A 1 263 ? 20.862 -1.044 -31.866 1.00 87.25 263 THR A C 1
ATOM 2095 O O . THR A 1 263 ? 19.690 -0.743 -31.664 1.00 87.25 263 THR A O 1
ATOM 2098 N N . VAL A 1 264 ? 21.656 -1.451 -30.863 1.00 89.50 264 VAL A N 1
ATOM 2099 C CA . VAL A 1 264 ? 21.187 -1.492 -29.464 1.00 89.50 264 VAL A CA 1
ATOM 2100 C C . VAL A 1 264 ? 20.958 -0.067 -28.963 1.00 89.50 264 VAL A C 1
ATOM 2102 O O . VAL A 1 264 ? 19.928 0.212 -28.352 1.00 89.50 264 VAL A O 1
ATOM 2105 N N . HIS A 1 265 ? 21.863 0.858 -29.293 1.00 90.25 265 HIS A N 1
ATOM 2106 C CA . HIS A 1 265 ? 21.693 2.273 -28.970 1.00 90.25 265 HIS A CA 1
ATOM 2107 C C . HIS A 1 265 ? 20.509 2.895 -29.703 1.00 90.25 265 HIS A C 1
ATOM 2109 O O . HIS A 1 265 ? 19.776 3.660 -29.088 1.00 90.25 265 HIS A O 1
ATOM 2115 N N . GLU A 1 266 ? 20.279 2.548 -30.971 1.00 90.62 266 GLU A N 1
ATOM 2116 C CA . GLU A 1 266 ? 19.096 2.999 -31.715 1.00 90.62 266 GLU A CA 1
ATOM 2117 C C . GLU A 1 266 ? 17.799 2.529 -31.041 1.00 90.62 266 GLU A C 1
ATOM 2119 O O . GLU A 1 266 ? 16.878 3.325 -30.837 1.00 90.62 266 GLU A O 1
ATOM 2124 N N . TYR A 1 267 ? 17.735 1.263 -30.605 1.00 90.75 267 TYR A N 1
ATOM 2125 C CA . TYR A 1 267 ? 16.591 0.768 -29.842 1.00 90.75 267 TYR A CA 1
ATOM 2126 C C . TYR A 1 267 ? 16.403 1.533 -28.533 1.00 90.75 267 TYR A C 1
ATOM 2128 O O . TYR A 1 267 ? 15.288 1.977 -28.260 1.00 90.75 267 TYR A O 1
ATOM 2136 N N . ILE A 1 268 ? 17.465 1.752 -27.755 1.00 92.62 268 ILE A N 1
ATOM 2137 C CA . ILE A 1 268 ? 17.391 2.524 -26.505 1.00 92.62 268 ILE A CA 1
ATOM 2138 C C . ILE A 1 268 ? 16.917 3.956 -26.786 1.00 92.62 268 ILE A C 1
ATOM 2140 O O . ILE A 1 268 ? 15.962 4.409 -26.159 1.00 92.62 268 ILE A O 1
ATOM 2144 N N . GLN A 1 269 ? 17.507 4.647 -27.764 1.00 92.44 269 GLN A N 1
ATOM 2145 C CA . GLN A 1 269 ? 17.126 6.014 -28.134 1.00 92.44 269 GLN A CA 1
ATOM 2146 C C . GLN A 1 269 ? 15.667 6.115 -28.590 1.00 92.44 269 GLN A C 1
ATOM 2148 O O . GLN A 1 269 ? 15.012 7.110 -28.293 1.00 92.44 269 GLN A O 1
ATOM 2153 N N . SER A 1 270 ? 15.134 5.084 -29.253 1.00 92.62 270 SER A N 1
ATOM 2154 C CA . SER A 1 270 ? 13.718 5.040 -29.636 1.00 92.62 270 SER A CA 1
ATOM 2155 C C . SER A 1 270 ? 12.771 4.754 -28.460 1.00 92.62 270 SER A C 1
ATOM 2157 O O . SER A 1 270 ? 11.660 5.278 -28.427 1.00 92.62 270 SER A O 1
ATOM 2159 N N . ARG A 1 271 ? 13.195 3.943 -27.478 1.00 94.12 271 ARG A N 1
ATOM 2160 C CA . ARG A 1 271 ? 12.356 3.478 -26.353 1.00 94.12 271 ARG A CA 1
ATOM 2161 C C . ARG A 1 271 ? 12.345 4.446 -25.171 1.00 94.12 271 ARG A C 1
ATOM 2163 O O . ARG A 1 271 ? 11.307 4.611 -24.536 1.00 94.12 271 ARG A O 1
ATOM 2170 N N . VAL A 1 272 ? 13.469 5.106 -24.885 1.00 94.69 272 VAL A N 1
ATOM 2171 C CA . VAL A 1 272 ? 13.607 6.084 -23.791 1.00 94.69 272 VAL A CA 1
ATOM 2172 C C . VAL A 1 272 ? 12.537 7.184 -23.814 1.00 94.69 272 VAL A C 1
ATOM 2174 O O . VAL A 1 272 ? 11.925 7.385 -22.764 1.00 94.69 272 VAL A O 1
ATOM 2177 N N . PRO A 1 273 ? 12.252 7.881 -24.934 1.00 95.06 273 PRO A N 1
ATOM 2178 C CA . PRO A 1 273 ? 11.234 8.934 -24.933 1.00 95.06 273 PRO A CA 1
ATOM 2179 C C . PRO A 1 273 ? 9.835 8.389 -24.617 1.00 95.06 273 PRO A C 1
ATOM 2181 O O . PRO A 1 273 ? 9.082 9.032 -23.894 1.00 95.06 273 PRO A O 1
ATOM 2184 N N . ILE A 1 274 ? 9.516 7.174 -25.073 1.00 93.75 274 ILE A N 1
ATOM 2185 C CA . ILE A 1 274 ? 8.231 6.511 -24.804 1.00 93.75 274 ILE A CA 1
ATOM 2186 C C . ILE A 1 274 ? 8.123 6.139 -23.319 1.00 93.75 274 ILE A C 1
ATOM 2188 O O . ILE A 1 274 ? 7.108 6.391 -22.672 1.00 93.75 274 ILE A O 1
ATOM 2192 N N . LEU A 1 275 ? 9.191 5.580 -22.741 1.00 94.12 275 LEU A N 1
ATOM 2193 C CA . LEU A 1 275 ? 9.239 5.265 -21.313 1.00 94.12 275 LEU A CA 1
ATOM 2194 C C . LEU A 1 275 ? 9.106 6.533 -20.457 1.00 94.12 275 LEU A C 1
ATOM 2196 O O . LEU A 1 275 ? 8.375 6.541 -19.466 1.00 94.12 275 LEU A O 1
ATOM 2200 N N . GLN A 1 276 ? 9.785 7.613 -20.849 1.00 94.88 276 GLN A N 1
ATOM 2201 C CA . GLN A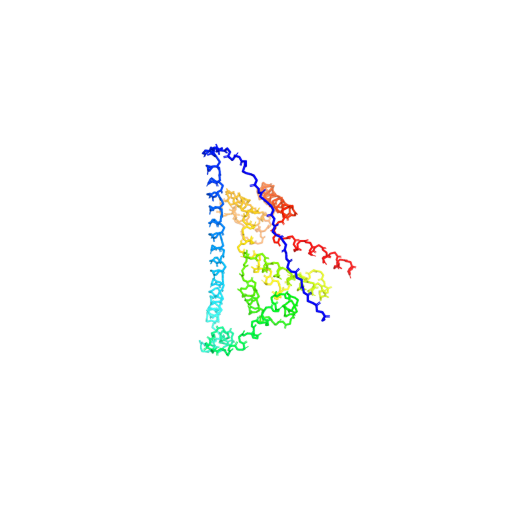 1 276 ? 9.658 8.914 -20.196 1.00 94.88 276 GLN A CA 1
ATOM 2202 C C . GLN A 1 276 ? 8.228 9.443 -20.274 1.00 94.88 276 GLN A C 1
ATOM 2204 O O . GLN A 1 276 ? 7.720 9.926 -19.265 1.00 94.88 276 GLN A O 1
ATOM 2209 N N . GLU A 1 277 ? 7.562 9.315 -21.422 1.00 94.69 277 GLU A N 1
ATOM 2210 C CA . GLU A 1 277 ? 6.166 9.713 -21.580 1.00 94.69 277 GLU A CA 1
ATOM 2211 C C . GLU A 1 277 ? 5.260 8.970 -20.589 1.00 94.69 277 GLU A C 1
ATOM 2213 O O . GLU A 1 277 ? 4.532 9.614 -19.831 1.00 94.69 277 GLU A O 1
ATOM 2218 N N . PHE A 1 278 ? 5.363 7.640 -20.499 1.00 94.44 278 PHE A N 1
ATOM 2219 C CA . PHE A 1 278 ? 4.582 6.860 -19.534 1.00 94.44 278 PHE A CA 1
ATOM 2220 C C . PHE A 1 278 ? 4.881 7.243 -18.080 1.00 94.44 278 PHE A C 1
ATOM 2222 O O . PHE A 1 278 ? 3.956 7.416 -17.284 1.00 94.44 278 PHE A O 1
ATOM 2229 N N . ILE A 1 279 ? 6.154 7.433 -17.718 1.00 94.88 279 ILE A N 1
ATOM 2230 C CA . ILE A 1 279 ? 6.535 7.868 -16.365 1.00 94.88 279 ILE A CA 1
ATOM 2231 C C . ILE A 1 279 ? 5.934 9.244 -16.055 1.00 94.88 279 ILE A C 1
ATOM 2233 O O . ILE A 1 279 ? 5.370 9.446 -14.977 1.00 94.88 279 ILE A O 1
ATOM 2237 N N . LEU A 1 280 ? 6.013 10.189 -16.993 1.00 95.38 280 LEU A N 1
ATOM 2238 C CA . LEU A 1 280 ? 5.441 11.522 -16.828 1.00 95.38 280 LEU A CA 1
ATOM 2239 C C . LEU A 1 280 ? 3.918 11.467 -16.691 1.00 95.38 280 LEU A C 1
ATOM 2241 O O . LEU A 1 280 ? 3.375 12.163 -15.833 1.00 95.38 280 LEU A O 1
ATOM 2245 N N . GLN A 1 281 ? 3.236 10.609 -17.454 1.00 94.12 281 GLN A N 1
ATOM 2246 C CA . GLN A 1 281 ? 1.797 10.381 -17.308 1.00 94.12 281 GLN A CA 1
ATOM 2247 C C . GLN A 1 281 ? 1.449 9.855 -15.908 1.00 94.12 281 GLN A C 1
ATOM 2249 O O . GLN A 1 281 ? 0.556 10.405 -15.261 1.00 94.12 281 GLN A O 1
ATOM 2254 N N . ILE A 1 282 ? 2.179 8.856 -15.392 1.00 93.94 282 ILE A N 1
ATOM 2255 C CA . ILE A 1 282 ? 1.984 8.334 -14.026 1.00 93.94 282 ILE A CA 1
ATOM 2256 C C . ILE A 1 282 ? 2.169 9.450 -12.991 1.00 93.94 282 ILE A C 1
ATOM 2258 O O . ILE A 1 282 ? 1.30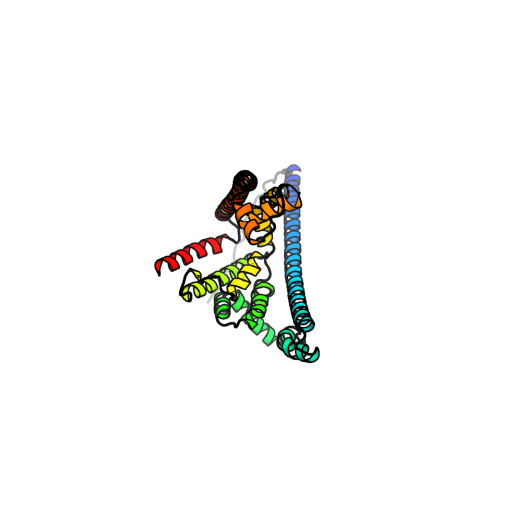5 9.665 -12.138 1.00 93.94 282 ILE A O 1
ATOM 2262 N N . LEU A 1 283 ? 3.278 10.190 -13.067 1.00 93.94 283 LEU A N 1
ATOM 2263 C CA . LEU A 1 283 ? 3.585 11.263 -12.119 1.00 93.94 283 LEU A CA 1
ATOM 2264 C C . LEU A 1 283 ? 2.548 12.389 -12.169 1.00 93.94 283 LEU A C 1
ATOM 2266 O O . LEU A 1 283 ? 2.185 12.942 -11.127 1.00 93.94 283 LEU A O 1
ATOM 2270 N N . GLN A 1 284 ? 2.055 12.719 -13.361 1.00 92.75 284 GLN A N 1
ATOM 2271 C CA . GLN A 1 284 ? 1.021 13.726 -13.548 1.00 92.75 284 GLN A CA 1
ATOM 2272 C C . GLN A 1 284 ? -0.313 13.264 -12.952 1.00 92.75 284 GLN A C 1
ATOM 2274 O O . GLN A 1 284 ? -0.905 14.003 -12.166 1.00 92.75 284 GLN A O 1
ATOM 2279 N N . ARG A 1 285 ? -0.737 12.018 -13.206 1.00 91.19 285 ARG A N 1
ATOM 2280 C CA . ARG A 1 285 ? -1.955 11.460 -12.595 1.00 91.19 285 ARG A CA 1
ATOM 2281 C C . ARG A 1 285 ? -1.876 11.434 -11.073 1.00 91.19 285 ARG A C 1
ATOM 22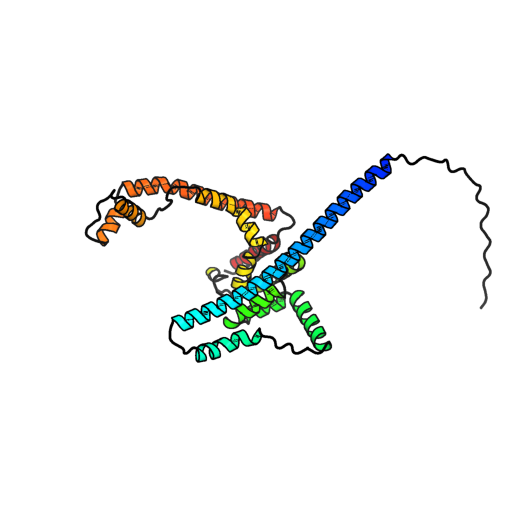83 O O . ARG A 1 285 ? -2.815 11.876 -10.418 1.00 91.19 285 ARG A O 1
ATOM 2290 N N . LEU A 1 286 ? -0.748 11.005 -10.504 1.00 89.06 286 LEU A N 1
ATOM 2291 C CA . LEU A 1 286 ? -0.530 11.031 -9.052 1.00 89.06 286 LEU A CA 1
ATOM 2292 C C . LEU A 1 286 ? -0.571 12.455 -8.481 1.00 89.06 286 LEU A C 1
ATOM 2294 O O . LEU A 1 286 ? -1.103 12.688 -7.397 1.00 89.06 286 LEU A O 1
ATOM 2298 N N . ARG A 1 287 ? -0.015 13.435 -9.198 1.00 88.69 287 ARG A N 1
ATOM 2299 C CA . ARG A 1 287 ? -0.082 14.845 -8.795 1.00 88.69 287 ARG A CA 1
ATOM 2300 C C . ARG A 1 287 ? -1.520 15.355 -8.787 1.00 88.69 287 ARG A C 1
ATOM 2302 O O . ARG A 1 287 ? -1.901 16.062 -7.852 1.00 88.69 287 ARG A O 1
ATOM 2309 N N . ASP A 1 288 ? -2.295 15.022 -9.810 1.00 87.38 288 ASP A N 1
ATOM 2310 C CA . ASP A 1 288 ? -3.659 15.514 -9.977 1.00 87.38 288 ASP A CA 1
ATOM 2311 C C . ASP A 1 288 ? -4.609 14.881 -8.952 1.00 87.38 288 ASP A C 1
ATOM 2313 O O . ASP A 1 288 ? -5.366 15.598 -8.293 1.00 87.38 288 ASP A O 1
ATOM 2317 N N . THR A 1 289 ? -4.480 13.581 -8.682 1.00 82.19 289 THR A N 1
ATOM 2318 C CA . THR A 1 289 ? -5.256 12.892 -7.633 1.00 82.19 289 THR A CA 1
ATOM 2319 C C . THR A 1 289 ? -4.946 13.439 -6.237 1.00 82.19 289 THR A C 1
ATOM 2321 O O . THR A 1 289 ? -5.855 13.669 -5.433 1.00 82.19 289 THR A O 1
ATOM 2324 N N . LEU A 1 290 ? -3.680 13.773 -5.957 1.00 77.44 290 LEU A N 1
ATOM 2325 C CA . LEU A 1 290 ? -3.275 14.442 -4.716 1.00 77.44 290 LEU A CA 1
ATOM 2326 C C . LEU A 1 290 ? -3.776 15.890 -4.596 1.00 77.44 290 LEU A C 1
ATOM 2328 O O . LEU A 1 290 ? -3.842 16.422 -3.485 1.00 77.44 290 LEU A O 1
ATOM 2332 N N . ARG A 1 291 ? -4.088 16.565 -5.707 1.00 76.19 291 ARG A N 1
ATOM 2333 C CA . ARG A 1 291 ? -4.725 17.891 -5.690 1.00 76.19 291 ARG A CA 1
ATOM 2334 C C . ARG A 1 291 ? -6.223 17.766 -5.437 1.00 76.19 291 ARG A C 1
ATOM 2336 O O . ARG A 1 291 ? -6.741 18.492 -4.590 1.00 76.19 291 ARG A O 1
ATOM 2343 N N . MET A 1 292 ? -6.887 16.812 -6.088 1.00 65.38 292 MET A N 1
ATOM 2344 C CA . MET A 1 292 ? -8.318 16.556 -5.893 1.00 65.38 292 MET A CA 1
ATOM 2345 C C . MET A 1 292 ? -8.641 16.123 -4.458 1.00 65.38 292 MET A C 1
ATOM 2347 O O . MET A 1 292 ? -9.622 16.584 -3.881 1.00 65.38 292 MET A O 1
ATOM 2351 N N . SER A 1 293 ? -7.780 15.327 -3.818 1.00 59.09 293 SER A N 1
ATOM 2352 C CA . SER A 1 293 ? -7.962 14.942 -2.408 1.00 59.09 293 SER A CA 1
ATOM 2353 C C . SER A 1 293 ? -7.833 16.112 -1.417 1.00 59.09 293 SER A C 1
ATOM 2355 O O . SER A 1 293 ? -8.332 16.030 -0.292 1.00 59.09 293 SER A O 1
ATOM 2357 N N . ARG A 1 294 ? -7.208 17.234 -1.811 1.00 53.91 294 ARG A N 1
ATOM 2358 C CA . ARG A 1 294 ? -7.167 18.458 -0.988 1.00 53.91 294 ARG A CA 1
ATOM 2359 C C . ARG A 1 294 ? -8.445 19.279 -1.103 1.00 53.91 294 ARG A C 1
ATOM 2361 O O . ARG A 1 294 ? -8.833 19.893 -0.108 1.00 53.91 294 ARG A O 1
ATOM 2368 N N . THR A 1 295 ? -9.083 19.300 -2.270 1.00 48.62 295 THR A N 1
ATOM 2369 C CA . THR A 1 295 ? -10.293 20.094 -2.533 1.00 48.62 295 THR A CA 1
ATOM 2370 C C . THR A 1 295 ? -11.578 19.340 -2.195 1.00 48.62 295 THR A C 1
ATOM 2372 O O . THR A 1 295 ? -12.523 19.965 -1.724 1.00 48.62 295 THR A O 1
ATOM 2375 N N . ALA A 1 296 ? -11.597 18.010 -2.331 1.00 45.47 296 ALA A N 1
ATOM 2376 C CA . ALA A 1 296 ? -12.710 17.174 -1.898 1.00 45.47 296 ALA A CA 1
ATOM 2377 C C . ALA A 1 296 ? -12.850 17.218 -0.366 1.00 45.47 296 ALA A C 1
ATOM 2379 O O . ALA A 1 296 ? -11.922 16.911 0.387 1.00 45.47 296 ALA A O 1
ATOM 2380 N N . SER A 1 297 ? -14.022 17.619 0.109 1.00 41.47 297 SER A N 1
ATOM 2381 C CA . SER A 1 297 ? -14.345 17.838 1.519 1.00 41.47 297 SER A CA 1
ATOM 2382 C C . SER A 1 297 ? -14.424 16.561 2.374 1.00 41.47 297 SER A C 1
ATOM 2384 O O . SER A 1 297 ? -14.517 16.699 3.589 1.00 41.47 297 SER A O 1
ATOM 2386 N N . GLY A 1 298 ? -14.317 15.349 1.804 1.00 40.09 298 GLY A N 1
ATOM 2387 C CA . GLY A 1 298 ? -14.700 14.106 2.502 1.00 40.09 298 GLY A CA 1
ATOM 2388 C C . GLY A 1 298 ? -13.774 12.883 2.408 1.00 40.09 298 GLY A C 1
ATOM 2389 O O . GLY A 1 298 ? -14.202 11.802 2.785 1.00 40.09 298 GLY A O 1
ATOM 2390 N N . GLY A 1 299 ? -12.536 12.986 1.913 1.00 41.62 299 GLY A N 1
ATOM 2391 C CA . GLY A 1 299 ? -11.655 11.810 1.771 1.00 41.62 299 GLY A CA 1
ATOM 2392 C C . GLY A 1 299 ? -10.755 11.526 2.985 1.00 41.62 299 GLY A C 1
ATOM 2393 O O . GLY A 1 299 ? -10.109 12.450 3.493 1.00 41.62 299 GLY A O 1
ATOM 2394 N N . CYS A 1 300 ? -10.603 10.246 3.363 1.00 43.41 300 CYS A N 1
ATOM 2395 C CA . CYS A 1 300 ? -9.711 9.729 4.425 1.00 43.41 300 CYS A CA 1
ATOM 2396 C C . CYS A 1 300 ? -8.232 10.184 4.330 1.00 43.41 300 CYS A C 1
ATOM 2398 O O . CYS A 1 300 ? -7.460 10.019 5.268 1.00 43.41 300 CYS A O 1
ATOM 2400 N N . ALA A 1 301 ? -7.807 10.797 3.221 1.00 41.28 301 ALA A N 1
ATOM 2401 C CA . ALA A 1 301 ? -6.443 11.292 3.015 1.00 41.28 301 ALA A CA 1
ATOM 2402 C C . ALA A 1 301 ? -6.155 12.680 3.639 1.00 41.28 301 ALA A C 1
ATOM 2404 O O . ALA A 1 301 ? -4.991 13.080 3.751 1.00 41.28 301 ALA A O 1
ATOM 2405 N N . ARG A 1 302 ? -7.183 13.445 4.042 1.00 48.75 302 ARG A N 1
ATOM 2406 C CA . ARG A 1 302 ? -7.011 14.820 4.563 1.00 48.75 302 ARG A CA 1
ATOM 2407 C C . ARG A 1 302 ? -6.317 14.915 5.936 1.00 48.75 302 ARG A C 1
ATOM 2409 O O . ARG A 1 302 ? -5.520 15.846 6.095 1.00 48.75 302 ARG A O 1
ATOM 2416 N N . PRO A 1 303 ? -6.585 14.036 6.923 1.00 46.88 303 PRO A N 1
ATOM 2417 C CA . PRO A 1 303 ? -5.880 14.057 8.209 1.00 46.88 303 PRO A CA 1
ATOM 2418 C C . PRO A 1 303 ? -4.407 13.662 8.041 1.00 46.88 303 PRO A C 1
ATOM 2420 O O . PRO A 1 303 ? -3.511 14.418 8.416 1.00 46.88 303 PRO A O 1
ATOM 2423 N N . PHE A 1 304 ? -4.156 12.557 7.332 1.00 44.06 304 PHE A N 1
ATOM 2424 C CA . PHE A 1 304 ? -2.819 12.004 7.114 1.00 44.06 304 PHE A CA 1
ATOM 2425 C C . PHE A 1 304 ? -1.883 12.967 6.359 1.00 44.06 304 PHE A C 1
ATOM 2427 O O . PHE A 1 304 ? -0.742 13.187 6.764 1.00 44.06 304 PHE A O 1
ATOM 2434 N N . GLY A 1 305 ? -2.374 13.626 5.301 1.00 46.44 305 GLY A N 1
ATOM 2435 C CA . GLY A 1 305 ? -1.579 14.583 4.521 1.00 46.44 305 GLY A CA 1
ATOM 2436 C C . GLY A 1 305 ? -1.256 15.898 5.247 1.00 46.44 305 GLY A C 1
ATOM 2437 O O . GLY A 1 305 ? -0.264 16.551 4.911 1.00 46.44 305 GLY A O 1
ATOM 2438 N N . ARG A 1 306 ? -2.072 16.301 6.233 1.00 50.12 306 ARG A N 1
ATOM 2439 C CA . ARG A 1 306 ? -1.801 17.469 7.092 1.00 50.12 306 ARG A CA 1
ATOM 2440 C C . ARG A 1 306 ? -0.831 17.131 8.218 1.00 50.12 306 ARG A C 1
ATOM 2442 O O . ARG A 1 306 ? 0.088 17.915 8.455 1.00 50.12 306 ARG A O 1
ATOM 2449 N N . TRP A 1 307 ? -0.996 15.973 8.850 1.00 47.12 307 TRP A N 1
ATOM 2450 C CA . TRP A 1 307 ? -0.081 15.497 9.882 1.00 47.12 307 TRP A CA 1
ATOM 2451 C C . TRP A 1 307 ? 1.314 15.204 9.318 1.00 47.12 307 TRP A C 1
ATOM 2453 O O . TRP A 1 307 ? 2.286 15.761 9.816 1.00 47.12 307 TRP A O 1
ATOM 2463 N N . SER A 1 308 ? 1.422 14.462 8.205 1.00 44.28 308 SER A N 1
ATOM 2464 C CA . SER A 1 308 ? 2.714 14.140 7.576 1.00 44.28 308 SER A CA 1
ATOM 2465 C C . SER A 1 308 ? 3.537 15.398 7.270 1.00 44.28 308 SER A C 1
ATOM 2467 O O . SER A 1 308 ? 4.730 15.428 7.543 1.00 44.28 308 SER A O 1
ATOM 2469 N N . ARG A 1 309 ? 2.909 16.489 6.804 1.00 47.69 309 ARG A N 1
ATOM 2470 C CA . ARG A 1 309 ? 3.609 17.768 6.576 1.00 47.69 309 ARG A CA 1
ATOM 2471 C C . ARG A 1 309 ? 4.068 18.433 7.868 1.00 47.69 309 ARG A C 1
ATOM 2473 O O . ARG A 1 309 ? 5.191 18.916 7.911 1.00 47.69 309 ARG A O 1
ATOM 2480 N N . ARG A 1 310 ? 3.217 18.489 8.897 1.00 46.41 310 ARG A N 1
ATOM 2481 C CA . ARG A 1 310 ? 3.577 19.102 10.187 1.00 46.41 310 ARG A CA 1
ATOM 2482 C C . ARG A 1 310 ? 4.692 18.325 10.884 1.00 46.41 310 ARG A C 1
ATOM 2484 O O . ARG A 1 310 ? 5.649 18.949 11.320 1.00 46.41 310 ARG A O 1
ATOM 2491 N N . SER A 1 311 ? 4.596 16.999 10.910 1.00 42.06 311 SER A N 1
ATOM 2492 C CA . SER A 1 311 ? 5.555 16.115 11.578 1.00 42.06 311 SER A CA 1
ATOM 2493 C C . SER A 1 311 ? 6.886 15.997 10.833 1.00 42.06 311 SER A C 1
ATOM 2495 O O . SER A 1 311 ? 7.943 15.945 11.453 1.00 42.06 311 SER A O 1
ATOM 2497 N N . PHE A 1 312 ? 6.871 16.020 9.496 1.00 40.66 312 PHE A N 1
ATOM 2498 C CA . PHE A 1 312 ? 8.104 16.043 8.703 1.00 40.66 312 PHE A CA 1
ATOM 2499 C C . PHE A 1 312 ? 8.836 17.390 8.827 1.00 40.66 312 PHE A C 1
ATOM 2501 O O . PHE A 1 312 ? 10.061 17.421 8.902 1.00 40.66 312 PHE A O 1
ATOM 2508 N N . LEU A 1 313 ? 8.098 18.505 8.922 1.00 45.09 313 LEU A N 1
ATOM 2509 C CA . LEU A 1 313 ? 8.678 19.830 9.172 1.00 45.09 313 LEU A CA 1
ATOM 2510 C C . LEU A 1 313 ? 9.285 19.951 10.577 1.00 45.09 313 LEU A C 1
ATOM 2512 O O . LEU A 1 313 ? 10.365 20.518 10.711 1.00 45.09 313 LEU A O 1
ATOM 2516 N N . THR A 1 314 ? 8.652 19.390 11.612 1.00 48.31 314 THR A N 1
ATOM 2517 C CA . THR A 1 314 ? 9.232 19.373 12.967 1.00 48.31 314 THR A CA 1
ATOM 2518 C C . THR A 1 314 ? 10.440 18.445 13.085 1.00 48.31 314 THR A C 1
ATOM 2520 O O . THR A 1 314 ? 11.345 18.739 13.863 1.00 48.31 314 THR A O 1
ATOM 2523 N N . CYS A 1 315 ? 10.494 17.360 12.307 1.00 38.06 315 CYS A N 1
ATOM 2524 C CA . CYS A 1 315 ? 11.661 16.479 12.244 1.00 38.06 315 CYS A CA 1
ATOM 2525 C C . CYS A 1 315 ? 12.854 17.154 11.541 1.00 38.06 315 CYS A C 1
ATOM 2527 O O . CYS A 1 315 ? 13.974 17.076 12.034 1.00 38.06 315 CYS A O 1
ATOM 2529 N N . LEU A 1 316 ? 12.615 17.879 10.440 1.00 41.66 316 LEU A N 1
ATOM 2530 C CA . LEU A 1 316 ? 13.647 18.648 9.725 1.00 41.66 316 LEU A CA 1
ATOM 2531 C C . LEU A 1 316 ? 14.217 19.817 10.539 1.00 41.66 316 LEU A C 1
ATOM 2533 O O . LEU A 1 316 ? 15.358 20.196 10.327 1.00 41.66 316 LEU A O 1
ATOM 2537 N N . GLN A 1 317 ? 13.440 20.398 11.455 1.00 43.00 317 GLN A N 1
ATOM 2538 C CA . GLN A 1 317 ? 13.899 21.492 12.323 1.00 43.00 317 GLN A CA 1
ATOM 2539 C C . GLN A 1 317 ? 14.748 21.026 13.516 1.00 43.00 317 GLN A C 1
ATOM 2541 O O . GLN A 1 317 ? 15.299 21.865 14.226 1.00 43.00 317 GLN A O 1
ATOM 2546 N N . ARG A 1 318 ? 14.814 19.715 13.774 1.00 44.97 318 ARG A N 1
ATOM 2547 C CA . ARG A 1 318 ? 15.608 19.119 14.860 1.00 44.97 318 ARG A CA 1
ATOM 2548 C C . ARG A 1 318 ? 16.911 18.468 14.381 1.00 44.97 318 ARG A C 1
ATOM 2550 O O . ARG A 1 318 ? 17.681 18.035 15.235 1.00 44.97 318 ARG A O 1
ATOM 2557 N N . GLY A 1 319 ? 17.125 18.386 13.066 1.00 35.72 319 GLY A N 1
ATOM 2558 C CA . GLY A 1 319 ? 18.372 17.934 12.439 1.00 35.72 319 GLY A CA 1
ATOM 2559 C C . GLY A 1 319 ? 19.289 19.091 12.079 1.00 35.72 319 GLY A C 1
ATOM 2560 O O . GLY A 1 319 ? 18.772 20.207 11.853 1.00 35.72 319 GLY A O 1
#

InterPro domains:
  IPR001936 Ras GTPase-activating domain [PF00616] (168-290)
  IPR001936 Ras GTPase-activating domain [PS50018] (160-256)
  IPR008936 Rho GTPase activation protein [G3DSA:1.10.506.10] (109-292)
  IPR008936 Rho GTPase activation protein [SSF48350] (113-288)

Sequence (319 aa):
MDSEPSSPSPPDVVAEDEGHLERTDAGKTLDCVGDDVVQRFTAAQVEIQQLKDKISFQSRENFRKEKDLRYLDSKIALLIGHKISAAEVELRVFDDHAATTTGSHDLPSTEVELYGYLFFSLQTSPHYIASLTRQVTLKEIDGLLQIVMFTLYGNQYENREELLLLSMFEHSLTYEVQEATEANSLMRANTAITRMMTTYCRRGPGQEYVKSALGEVVQNILSYDKSLEIDPLKIFHEMMERNQVRRPSEPKAILEAAQNHPTVHEYIQSRVPILQEFILQILQRLRDTLRMSRTASGGCARPFGRWSRRSFLTCLQRG

Radius of gyration: 33.12 Å; chains: 1; bounding box: 102×70×92 Å

Secondary structure (DSSP, 8-state):
--------PPPP------------THHHHHHHHHHHHHHHHHHHHHHHHHHHHHHHHHHHHHHHHHHHHHHHHHHHHHHHTTSS-HHHHHHHHHHHHTTTS-------HHHHHHHHHHHHHHHH-HHHHHHHHHH--TTTHHHHHHIIIIIIT--TT-HHHHHHHHHHHHHHHHHHHHH-SSTTTTTTS--HHHHHHHHHHTSHHHHHHHHHHHHHHHHHHHH--S-----HHHHHHHHHHTTSSPPPSSHHHHHHHHHH-HHHHHHHHHHHHHHHHHHHHHHHHHHHHHHHHHHSTT-THHHHHHHHHHHHHHHHT--

Foldseek 3Di:
DDDDDDDDDDDDDDDDDDDDDDDDPVVVVVVVVVVVVVVVVVVVVVVVVVVLVVLLVVVLVVVVVVVVVVLVVVLVVPVVVPPDDNVRSCVVSCVLCVVVPDDPPPDPPVVVVVVVVVLVCCLVPLLVLLVVQVVDDPSCLVVSLSCLCNPSLSSLPDPSSLVSSVVNLLNNLLVLLVPDPDPVCRLVDPTSSVVNVVVNCVDPVNVVLCCVLCVVLVVVVVPDPDDLDQPLLVVLVVCVVVVVDPDDPDPVVSVVCSVPPVVSVVVNVVNVVVVVVSVVSSVVSVVVSVVVVCVDPDDSCVVVVVSCVVSVVVSVVVD